Protein AF-A0A5R9NYP6-F1 (afdb_monomer)

Secondary structure (DSSP, 8-state):
--HHHHHH-TTSHHHHHHHHH-TTHHHHHHHHHHHHHTT-PPPP-S-SSHHHHHHHHHHHHHHHHHHH-TTGGG-HHHHHHHHHHHHHSTT-STTS-THHHH----S----HHHHHHHHHHHHHHHH--TTSPPPHHHHHHHHHHHHHHHHHHHHHTT-HHHHHHHHHH--SSHHHHHHTS-HHHHHHHHHHHHHHHHHHHHHHTT---EEET-B-TTGGGGT--B-SEEETTEEEEE---SS----HHHHHHHHHHHHH-TT-TT---EEEEEEGGGTEEEEEEGGGTS-GGGHHHHHHHHHHHHHHHHHHHHHHHHHHHS-----

Solvent-accessible surface area (backbone atoms only — not comparable to full-atom values): 18093 Å² total; per-residue (Å²): 106,38,55,69,61,33,50,67,32,80,82,28,68,66,28,46,50,49,50,69,70,28,75,60,50,65,59,53,51,51,52,55,42,49,59,54,60,74,65,67,77,74,72,58,68,92,58,93,49,71,66,56,43,53,46,42,25,44,14,39,48,45,46,52,36,27,34,72,30,76,63,53,78,72,37,72,46,36,55,47,7,48,56,47,55,38,65,71,34,83,60,76,44,91,64,30,56,62,64,70,77,77,52,90,71,79,98,71,94,74,50,54,65,55,58,50,51,53,51,49,50,53,48,36,72,72,66,49,43,40,82,54,86,64,58,74,68,61,33,48,51,47,24,34,50,14,44,51,48,30,31,32,31,39,28,47,72,68,35,63,69,32,43,54,51,52,56,73,37,64,58,96,44,67,67,62,24,50,68,67,53,64,60,69,51,28,52,48,35,39,51,39,48,53,54,36,47,73,76,41,47,77,78,57,70,80,62,83,42,75,37,68,56,41,67,37,87,37,17,69,46,42,61,43,47,64,44,59,32,33,51,51,33,30,43,36,44,80,45,45,52,56,55,89,73,78,55,71,55,60,58,47,46,54,51,49,55,59,45,25,34,57,83,50,81,64,55,70,49,32,39,32,45,34,23,52,74,73,72,41,77,49,74,49,52,45,70,79,59,38,63,72,93,47,48,67,59,53,19,52,52,48,48,52,54,36,50,54,53,33,53,55,49,54,53,52,50,54,65,72,69,50,79,83,76,77,129

Foldseek 3Di:
DALLVQCVDCPRPLVVLLCVFFVCLVVVLVVLQVVQVVVVDDFFPLDPDQVLLLLLQQLLLLLVLLQADLCSCVAPLLVLLLVLLLVVCPCPQVQNDPVPVVDPDDDDDQHPVVQLVVVSVVLCVVQVNHLDDGDPVSLLVSSLVSSLSSLSSVSSVVDPVSSVVNSVLDDSHVVSSSVPDDSSSSVLSSVLVVVLCVLCSVVQVPFDDKDAQDWAQQQVLRVGDTAGIDTQQEGEHEDQGSGDGDDSSVVSSSVSRLLSNLVCPSVHFKYWYAHSNRSDIRIDTPVSRHDVVCSNVSSVVVSVVSNVSSVVVVVVVVVVPDDPPDD

Mean predicted aligned error: 6.48 Å

pLDDT: mean 87.67, std 14.27, range [35.09, 98.56]

Structure (mmCIF, N/CA/C/O backbone):
data_AF-A0A5R9NYP6-F1
#
_entry.id   AF-A0A5R9NYP6-F1
#
loop_
_atom_site.group_PDB
_atom_site.id
_atom_site.type_symbol
_atom_site.label_atom_id
_atom_site.label_alt_id
_atom_site.label_comp_id
_atom_site.label_asym_id
_atom_site.label_entity_id
_atom_site.label_seq_id
_atom_site.pdbx_PDB_ins_code
_atom_site.Cartn_x
_atom_site.Cartn_y
_atom_site.Cartn_z
_atom_site.occupancy
_atom_site.B_iso_or_equiv
_atom_site.auth_seq_id
_atom_site.auth_comp_id
_atom_site.auth_asym_id
_atom_site.auth_atom_id
_atom_site.pdbx_PDB_model_num
ATOM 1 N N . MET A 1 1 ? 0.045 16.251 5.837 1.00 64.94 1 MET A N 1
ATOM 2 C CA . MET A 1 1 ? 0.017 15.159 6.838 1.00 64.94 1 MET A CA 1
ATOM 3 C C . MET A 1 1 ? -0.410 13.897 6.117 1.00 64.94 1 MET A C 1
ATOM 5 O O . MET A 1 1 ? -1.047 14.029 5.086 1.00 64.94 1 MET A O 1
ATOM 9 N N . SER A 1 2 ? -0.029 12.727 6.620 1.00 84.06 2 SER A N 1
ATOM 10 C CA . SER A 1 2 ? -0.491 11.427 6.117 1.00 84.06 2 SER A CA 1
ATOM 11 C C . SER A 1 2 ? -1.027 10.579 7.267 1.00 84.06 2 SER A C 1
ATOM 13 O O . SER A 1 2 ? -0.632 10.789 8.422 1.00 84.06 2 SER A O 1
ATOM 15 N N . LEU A 1 3 ? -1.861 9.577 6.967 1.00 88.12 3 LEU A N 1
ATOM 16 C CA . LEU A 1 3 ? -2.332 8.627 7.981 1.00 88.12 3 LEU A CA 1
ATOM 17 C C . LEU A 1 3 ? -1.163 7.997 8.750 1.00 88.12 3 LEU A C 1
ATOM 19 O O . LEU A 1 3 ? -1.189 7.950 9.977 1.00 88.12 3 LEU A O 1
ATOM 23 N N . THR A 1 4 ? -0.101 7.590 8.048 1.00 85.75 4 THR A N 1
ATOM 24 C CA . THR A 1 4 ? 1.108 7.025 8.661 1.00 85.75 4 THR A CA 1
ATOM 25 C C . THR A 1 4 ? 1.718 7.974 9.698 1.00 85.75 4 THR A C 1
ATOM 27 O O . THR A 1 4 ? 2.053 7.545 10.799 1.00 85.75 4 THR A O 1
ATOM 30 N N . SER A 1 5 ? 1.828 9.273 9.387 1.00 86.50 5 SER A N 1
ATOM 31 C CA . SER A 1 5 ? 2.363 10.259 10.339 1.00 86.50 5 SER A CA 1
ATOM 32 C C . SER A 1 5 ? 1.473 10.433 11.573 1.00 86.50 5 SER A C 1
ATOM 34 O O . SER A 1 5 ? 1.976 10.564 12.690 1.00 86.50 5 SER A O 1
ATOM 36 N N . GLU A 1 6 ? 0.154 10.369 11.388 1.00 90.81 6 GLU A N 1
ATOM 37 C CA . GLU A 1 6 ? -0.817 10.492 12.469 1.00 90.81 6 GLU A CA 1
ATOM 38 C C . GLU A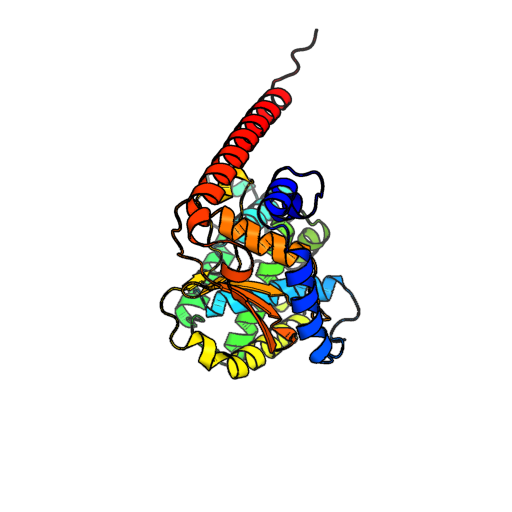 1 6 ? -0.747 9.281 13.405 1.00 90.81 6 GLU A C 1
ATOM 40 O O . GLU A 1 6 ? -0.634 9.455 14.616 1.00 90.81 6 GLU A O 1
ATOM 45 N N . VAL A 1 7 ? -0.717 8.054 12.885 1.00 91.50 7 VAL A N 1
ATOM 46 C CA . VAL A 1 7 ? -0.707 6.851 13.738 1.00 91.50 7 VAL A CA 1
ATOM 47 C C . VAL A 1 7 ? 0.625 6.596 14.452 1.00 91.50 7 VAL A C 1
ATOM 49 O O . VAL A 1 7 ? 0.643 5.905 15.476 1.00 91.50 7 VAL A O 1
ATOM 52 N N . LEU A 1 8 ? 1.731 7.151 13.940 1.00 89.38 8 LEU A N 1
ATOM 53 C CA . LEU A 1 8 ? 3.054 7.086 14.574 1.00 89.38 8 LEU A CA 1
ATOM 54 C C . LEU A 1 8 ? 3.192 8.053 15.756 1.00 89.38 8 LEU A C 1
ATOM 56 O O . LEU A 1 8 ? 3.932 7.776 16.700 1.00 89.38 8 LEU A O 1
ATOM 60 N N . SER A 1 9 ? 2.487 9.183 15.725 1.00 92.19 9 SER A N 1
ATOM 61 C CA . SER A 1 9 ? 2.525 10.157 16.810 1.00 92.19 9 SER A CA 1
ATOM 62 C C . SER A 1 9 ? 1.566 9.753 17.926 1.00 92.19 9 SER A C 1
ATOM 64 O O . SER A 1 9 ? 0.354 9.887 17.794 1.00 92.19 9 SER A O 1
ATOM 66 N N . ALA A 1 10 ? 2.110 9.334 19.072 1.00 90.31 10 ALA A N 1
ATOM 67 C CA . ALA A 1 10 ? 1.329 8.997 20.271 1.00 90.31 10 ALA A CA 1
ATOM 68 C C . ALA A 1 10 ? 0.447 10.150 20.791 1.00 90.31 10 ALA A C 1
ATOM 70 O O . ALA A 1 10 ? -0.477 9.920 21.561 1.00 90.31 10 ALA A O 1
ATOM 71 N N . LYS A 1 11 ? 0.747 11.391 20.387 1.00 92.69 11 LYS A N 1
ATOM 72 C CA . LYS A 1 11 ? -0.005 12.596 20.762 1.00 92.69 11 LYS A CA 1
ATOM 73 C C . LYS A 1 11 ? -0.998 13.040 19.687 1.00 92.69 11 LYS A C 1
ATOM 75 O O . LYS A 1 11 ? -1.656 14.061 19.871 1.00 92.69 11 LYS A O 1
ATOM 80 N N . SER A 1 12 ? -1.066 12.359 18.541 1.00 93.88 12 SER A N 1
ATOM 81 C CA . SER A 1 12 ? -2.068 12.710 17.539 1.00 93.88 12 SER A CA 1
ATOM 82 C C . SER A 1 12 ? -3.450 12.318 18.047 1.00 93.88 12 SER A C 1
ATOM 84 O O . SER A 1 12 ? -3.631 11.279 18.684 1.00 93.88 12 SER A O 1
ATOM 86 N N . GLN A 1 13 ? -4.447 13.136 17.723 1.00 94.38 13 GLN A N 1
ATOM 87 C CA . GLN A 1 13 ? -5.827 12.813 18.070 1.00 94.38 13 GLN A CA 1
ATOM 88 C C . GLN A 1 13 ? -6.295 11.535 17.367 1.00 94.38 13 GLN A C 1
ATOM 90 O O . GLN A 1 13 ? -7.046 10.769 17.952 1.00 94.38 13 GLN A O 1
ATOM 95 N N . THR A 1 14 ? -5.801 11.262 16.155 1.00 94.94 14 THR A N 1
ATOM 96 C CA . THR A 1 14 ? -6.065 10.007 15.438 1.00 94.94 14 THR A CA 1
ATOM 97 C C . THR A 1 14 ? -5.611 8.795 16.250 1.00 94.94 14 THR A C 1
ATOM 99 O O . THR A 1 14 ? -6.356 7.832 16.411 1.00 94.94 14 THR A O 1
ATOM 102 N N . ARG A 1 15 ? -4.389 8.841 16.788 1.00 95.12 15 ARG A N 1
ATOM 103 C CA . ARG A 1 15 ? -3.828 7.758 17.593 1.00 95.12 15 ARG A CA 1
ATOM 104 C C . ARG A 1 15 ? -4.571 7.600 18.917 1.00 95.12 15 ARG A C 1
ATOM 106 O O . ARG A 1 15 ? -4.941 6.484 19.259 1.00 95.12 15 ARG A O 1
ATOM 113 N N . MET A 1 16 ? -4.823 8.709 19.609 1.00 96.69 16 MET A N 1
ATOM 114 C CA . MET A 1 16 ? -5.573 8.716 20.867 1.00 96.69 16 MET A CA 1
ATOM 115 C C . MET A 1 16 ? -6.991 8.160 20.693 1.00 96.69 16 MET A C 1
ATOM 117 O O . MET A 1 16 ? -7.425 7.360 21.512 1.00 96.69 16 MET A O 1
ATOM 121 N N . PHE A 1 17 ? -7.671 8.514 19.599 1.00 97.81 17 PHE A N 1
ATOM 122 C CA . PHE A 1 17 ? -8.989 7.977 19.266 1.00 97.81 17 PHE A CA 1
ATOM 123 C C . PHE A 1 17 ? -8.947 6.452 19.101 1.00 97.81 17 PHE A C 1
ATOM 125 O O . PHE A 1 17 ? -9.756 5.736 19.681 1.00 97.81 17 PHE A O 1
ATOM 132 N N . ILE A 1 18 ? -7.974 5.925 18.348 1.00 97.50 18 ILE A N 1
ATOM 133 C CA . ILE A 1 18 ? -7.837 4.469 18.189 1.00 97.50 18 ILE A CA 1
ATOM 134 C C . ILE A 1 18 ? -7.549 3.796 19.539 1.00 97.50 18 ILE A C 1
ATOM 136 O O . ILE A 1 18 ? -8.125 2.751 19.826 1.00 97.50 18 ILE A O 1
ATOM 140 N N . ASP A 1 19 ? -6.695 4.392 20.373 1.00 96.50 19 ASP A N 1
ATOM 141 C CA . ASP A 1 19 ? -6.376 3.863 21.705 1.00 96.50 19 ASP A CA 1
ATOM 142 C C . ASP A 1 19 ? -7.607 3.808 22.627 1.00 96.50 19 ASP A C 1
ATOM 144 O O . ASP A 1 19 ? -7.748 2.864 23.404 1.00 96.50 19 ASP A O 1
ATOM 148 N N . GLU A 1 20 ? -8.507 4.787 22.523 1.00 97.12 20 GLU A N 1
ATOM 149 C CA . GLU A 1 20 ? -9.758 4.848 23.286 1.00 97.12 20 GLU A CA 1
ATOM 150 C C . GLU A 1 20 ? -10.778 3.793 22.828 1.00 97.12 20 GLU A C 1
ATOM 152 O O . GLU A 1 20 ? -11.393 3.118 23.656 1.00 97.12 20 GLU A O 1
ATOM 157 N N . HIS A 1 21 ? -10.938 3.613 21.515 1.00 97.38 21 HIS A N 1
ATOM 158 C CA . HIS A 1 21 ? -11.951 2.715 20.951 1.00 97.38 21 HIS A CA 1
ATOM 159 C C . HIS A 1 21 ? -11.484 1.263 20.776 1.00 97.38 21 HIS A C 1
ATOM 161 O O . HIS A 1 21 ? -12.321 0.384 20.566 1.00 97.38 21 HIS A O 1
ATOM 167 N N . VAL A 1 22 ? -10.179 0.996 20.887 1.00 96.44 22 VAL A N 1
ATOM 168 C CA . VAL A 1 22 ? -9.578 -0.340 20.742 1.00 96.44 22 VAL A CA 1
ATOM 169 C C . VAL A 1 22 ? -8.630 -0.629 21.920 1.00 96.44 22 VAL A C 1
ATOM 171 O O . VAL A 1 22 ? -7.414 -0.769 21.741 1.00 96.44 22 VAL A O 1
ATOM 174 N N . PRO A 1 23 ? -9.150 -0.734 23.157 1.00 92.44 23 PRO A N 1
ATOM 175 C CA . PRO A 1 23 ? -8.318 -0.801 24.361 1.00 92.44 23 PRO A CA 1
ATOM 176 C C . PRO A 1 23 ? -7.413 -2.044 24.4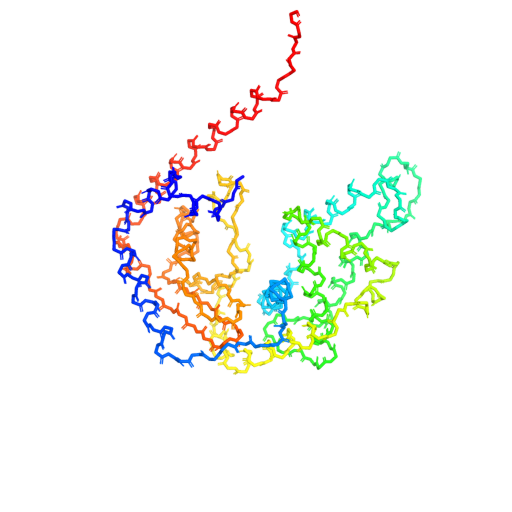20 1.00 92.44 23 PRO A C 1
ATOM 178 O O . PRO A 1 23 ? -6.347 -2.005 25.034 1.00 92.44 23 PRO A O 1
ATOM 181 N N . HIS A 1 24 ? -7.797 -3.134 23.751 1.00 94.12 24 HIS A N 1
ATOM 182 C CA . HIS A 1 24 ? -7.075 -4.414 23.708 1.00 94.12 24 HIS A CA 1
ATOM 183 C C . HIS A 1 24 ? -6.140 -4.572 22.493 1.00 94.12 24 HIS A C 1
ATOM 185 O O . HIS A 1 24 ? -5.671 -5.669 22.167 1.00 94.12 24 HIS A O 1
ATOM 191 N N . LEU A 1 25 ? -5.838 -3.477 21.787 1.00 94.19 25 LEU A N 1
ATOM 192 C CA . LEU A 1 25 ? -4.980 -3.488 20.598 1.00 94.19 25 LEU A CA 1
ATOM 193 C C . LEU A 1 25 ? -3.565 -4.024 20.879 1.00 94.19 25 LEU A C 1
ATOM 195 O O . LEU A 1 25 ? -2.940 -4.669 20.026 1.00 94.19 25 LEU A O 1
ATOM 199 N N . LYS A 1 26 ? -3.039 -3.792 22.086 1.00 92.31 26 LYS A N 1
ATOM 200 C CA . LYS A 1 26 ? -1.716 -4.292 22.490 1.00 92.31 26 LYS A CA 1
ATOM 201 C C . LYS A 1 26 ? -1.710 -5.813 22.610 1.00 92.31 26 LYS A C 1
ATOM 203 O O . LYS A 1 26 ? -0.748 -6.449 22.173 1.00 92.31 26 LYS A O 1
ATOM 208 N N . GLU A 1 27 ? -2.769 -6.398 23.155 1.00 94.44 27 GLU A N 1
ATOM 209 C CA . GLU A 1 27 ? -2.971 -7.837 23.302 1.00 94.44 27 GLU A CA 1
ATOM 210 C C . GLU A 1 27 ? -3.077 -8.502 21.930 1.00 94.44 27 GLU A C 1
ATOM 212 O O . GLU A 1 27 ? -2.344 -9.460 21.656 1.00 94.44 27 GLU A O 1
ATOM 217 N N . VAL A 1 28 ? -3.899 -7.939 21.036 1.00 93.88 28 VAL A N 1
ATOM 218 C CA . VAL A 1 28 ? -4.015 -8.405 19.646 1.00 93.88 28 VAL A CA 1
ATOM 219 C C . VAL A 1 28 ? -2.649 -8.359 18.967 1.00 93.88 28 VAL A C 1
ATOM 221 O O . VAL A 1 28 ? -2.163 -9.380 18.478 1.00 93.88 28 VAL A O 1
ATOM 224 N N . THR A 1 29 ? -1.947 -7.227 19.038 1.00 93.94 29 THR A N 1
ATOM 225 C CA . THR A 1 29 ? -0.612 -7.081 18.437 1.00 93.94 29 THR A CA 1
ATOM 226 C C . THR A 1 29 ? 0.400 -8.072 19.022 1.00 93.94 29 THR A C 1
ATOM 228 O O . THR A 1 29 ? 1.215 -8.644 18.295 1.00 93.94 29 THR A O 1
ATOM 231 N N . LYS A 1 30 ? 0.367 -8.321 20.337 1.00 94.50 30 LYS A N 1
ATOM 232 C CA . LYS A 1 30 ? 1.244 -9.299 20.999 1.00 94.50 30 LYS A CA 1
ATOM 233 C C . LYS A 1 30 ? 0.986 -10.716 20.483 1.00 94.50 30 LYS A C 1
ATOM 235 O O . LYS A 1 30 ? 1.943 -11.442 20.204 1.00 94.50 30 LYS A O 1
ATOM 240 N N . ARG A 1 31 ? -0.280 -11.102 20.320 1.00 94.69 31 ARG A N 1
ATOM 241 C CA . ARG A 1 31 ? -0.669 -12.397 19.746 1.00 94.69 31 ARG A CA 1
ATOM 242 C C . ARG A 1 31 ? -0.210 -12.521 18.290 1.00 94.69 31 ARG A C 1
ATOM 244 O O . ARG A 1 31 ? 0.403 -13.525 17.933 1.00 94.69 31 ARG A O 1
ATOM 251 N N . LEU A 1 32 ? -0.422 -11.481 17.483 1.00 94.44 32 LEU A N 1
ATOM 252 C CA . LEU A 1 32 ? 0.050 -11.387 16.097 1.00 94.44 32 LEU A CA 1
ATOM 253 C C . LEU A 1 32 ? 1.578 -11.566 15.998 1.00 94.44 32 LEU A C 1
ATOM 255 O O . LEU A 1 32 ? 2.065 -12.400 15.235 1.00 94.44 32 LEU A O 1
ATOM 259 N N . ARG A 1 33 ? 2.348 -10.882 16.854 1.00 94.06 33 ARG A N 1
ATOM 260 C CA . ARG A 1 33 ? 3.807 -11.075 16.972 1.00 94.06 33 ARG A CA 1
ATOM 261 C C . ARG A 1 33 ? 4.187 -12.501 17.359 1.00 94.06 33 ARG A C 1
ATOM 263 O O . ARG A 1 33 ? 5.203 -13.009 16.894 1.00 94.06 33 ARG A O 1
ATOM 270 N N . SER A 1 34 ? 3.410 -13.143 18.229 1.00 93.88 34 SER A N 1
ATOM 271 C CA . SER A 1 34 ? 3.666 -14.527 18.631 1.00 93.88 34 SER A CA 1
ATOM 272 C C . SER A 1 34 ? 3.551 -15.491 17.453 1.00 93.88 34 SER A C 1
ATOM 274 O O . SER A 1 34 ? 4.420 -16.344 17.305 1.00 93.88 34 SER A O 1
ATOM 276 N N . ARG A 1 35 ? 2.543 -15.310 16.589 1.00 93.62 35 ARG A N 1
ATOM 277 C CA . ARG A 1 35 ? 2.364 -16.125 15.376 1.00 93.62 35 ARG A CA 1
ATOM 278 C C . ARG A 1 35 ? 3.553 -16.007 14.425 1.00 93.62 35 ARG A C 1
ATOM 280 O O . ARG A 1 35 ? 4.008 -17.028 13.928 1.00 93.62 35 ARG A O 1
ATOM 287 N N . ILE A 1 36 ? 4.101 -14.801 14.233 1.00 92.06 36 ILE A N 1
ATOM 288 C CA . ILE A 1 36 ? 5.323 -14.616 13.427 1.00 92.06 36 ILE A CA 1
ATOM 289 C C . ILE A 1 36 ? 6.518 -15.329 14.059 1.00 92.06 36 ILE A C 1
ATOM 291 O O . ILE A 1 36 ? 7.235 -16.045 13.368 1.00 92.06 36 ILE A O 1
ATOM 295 N N . ARG A 1 37 ? 6.734 -15.166 15.371 1.00 91.06 37 ARG A N 1
ATOM 296 C CA . ARG A 1 37 ? 7.874 -15.801 16.056 1.00 91.06 37 ARG A CA 1
ATOM 297 C C . ARG A 1 37 ? 7.852 -17.325 15.946 1.00 91.06 37 ARG A C 1
ATOM 299 O O . ARG A 1 37 ? 8.910 -17.921 15.835 1.00 91.06 37 ARG A O 1
ATOM 306 N N . GLN A 1 38 ? 6.670 -17.940 15.937 1.00 92.81 38 GLN A N 1
ATOM 307 C CA . GLN A 1 38 ? 6.516 -19.392 15.792 1.00 92.81 38 GLN A CA 1
ATOM 308 C C . GLN A 1 38 ? 6.961 -19.930 14.426 1.00 92.81 38 GLN A C 1
ATOM 310 O O . GLN A 1 38 ? 7.230 -21.121 14.320 1.00 92.81 38 GLN A O 1
ATOM 315 N N . GLN A 1 39 ? 7.046 -19.083 13.397 1.00 92.19 39 GLN A N 1
ATOM 316 C CA . GLN A 1 39 ? 7.478 -19.509 12.064 1.00 92.19 39 GLN A CA 1
ATOM 317 C C . GLN A 1 39 ? 9.002 -19.630 11.931 1.00 92.19 39 GLN A C 1
ATOM 319 O O . GLN A 1 39 ? 9.463 -20.200 10.951 1.00 92.19 39 GLN A O 1
ATOM 324 N N . ASN A 1 40 ? 9.782 -19.106 12.889 1.00 89.50 40 ASN A N 1
ATOM 325 C CA . ASN A 1 40 ? 11.252 -19.139 12.871 1.00 89.50 40 ASN A CA 1
ATOM 326 C C . ASN A 1 40 ? 11.857 -18.665 11.534 1.00 89.50 40 ASN A C 1
ATOM 328 O O . ASN A 1 40 ? 12.691 -19.343 10.942 1.00 89.50 40 ASN A O 1
ATOM 332 N N . PHE A 1 41 ? 11.413 -17.504 11.042 1.00 89.94 41 PHE A N 1
ATOM 333 C CA . PHE A 1 41 ? 11.926 -16.947 9.792 1.00 89.94 41 PHE A CA 1
ATOM 334 C C . PHE A 1 41 ? 13.413 -16.604 9.879 1.00 89.94 41 PHE A C 1
ATOM 336 O O . PHE A 1 41 ? 13.845 -15.907 10.801 1.00 89.94 41 PHE A O 1
ATOM 343 N N . GLU A 1 42 ? 14.156 -17.005 8.853 1.00 87.69 42 GLU A N 1
ATOM 344 C CA . GLU A 1 42 ? 15.533 -16.572 8.653 1.00 87.69 42 GLU A CA 1
ATOM 345 C C . GLU A 1 42 ? 15.582 -15.170 8.022 1.00 87.69 42 GLU A C 1
ATOM 347 O O . GLU A 1 42 ? 14.735 -14.833 7.185 1.00 87.69 42 GLU A O 1
ATOM 352 N N . PRO A 1 43 ? 16.559 -14.320 8.390 1.00 85.06 43 PRO A N 1
ATOM 353 C CA . PRO A 1 43 ? 16.738 -13.030 7.742 1.00 85.06 43 PRO A CA 1
ATOM 354 C C . PRO A 1 43 ? 17.071 -13.194 6.261 1.00 85.06 43 PRO A C 1
ATOM 356 O O . PRO A 1 43 ? 18.039 -13.867 5.907 1.00 85.06 43 PRO A O 1
ATOM 359 N N . ASP A 1 44 ? 16.341 -12.487 5.400 1.00 83.94 44 ASP A N 1
ATOM 360 C CA . ASP A 1 44 ? 16.754 -12.333 4.010 1.00 83.94 44 ASP A CA 1
ATOM 361 C C . ASP A 1 44 ? 18.026 -11.462 3.968 1.00 83.94 44 ASP A C 1
ATOM 363 O O . ASP A 1 44 ? 18.075 -10.378 4.552 1.00 83.94 44 ASP A O 1
ATOM 367 N N . ASN A 1 45 ? 19.091 -11.957 3.337 1.00 84.75 45 ASN A N 1
ATOM 368 C CA . ASN A 1 45 ? 20.372 -11.258 3.201 1.00 84.75 45 ASN A CA 1
ATOM 369 C C . ASN A 1 45 ? 20.713 -10.927 1.736 1.00 84.75 45 ASN A C 1
ATOM 371 O O . ASN A 1 45 ? 21.873 -10.651 1.442 1.00 84.75 45 ASN A O 1
ATOM 375 N N . THR A 1 46 ? 19.714 -10.900 0.845 1.00 85.69 46 THR A N 1
ATOM 376 C CA . THR A 1 46 ? 19.843 -10.528 -0.578 1.00 85.69 46 THR A CA 1
ATOM 377 C C . THR A 1 46 ? 20.598 -9.211 -0.769 1.00 85.69 46 THR A C 1
ATOM 379 O O . THR A 1 46 ? 21.487 -9.124 -1.611 1.00 85.69 46 THR A O 1
ATOM 382 N N . TYR A 1 47 ? 20.307 -8.198 0.054 1.00 85.44 47 TYR A N 1
ATOM 383 C CA . TYR A 1 47 ? 21.020 -6.920 0.035 1.00 85.44 47 TYR A CA 1
ATOM 384 C C . TYR A 1 47 ? 21.823 -6.674 1.312 1.00 85.44 47 TYR A C 1
ATOM 386 O O . TYR A 1 47 ? 21.409 -7.024 2.421 1.00 85.44 47 TYR A O 1
ATOM 394 N N . SER A 1 48 ? 22.951 -5.981 1.160 1.00 78.00 48 SER A N 1
ATOM 395 C CA . SER A 1 48 ? 23.772 -5.501 2.277 1.00 78.00 48 SER A CA 1
ATOM 396 C C . SER A 1 48 ? 23.307 -4.145 2.821 1.00 78.00 48 SER A C 1
ATOM 398 O O . SER A 1 48 ? 23.539 -3.839 3.990 1.00 78.00 48 SER A O 1
ATOM 400 N N . ARG A 1 49 ? 22.624 -3.330 2.003 1.00 78.19 49 ARG A N 1
ATOM 401 C CA . ARG A 1 49 ? 22.166 -1.980 2.364 1.00 78.19 49 ARG A CA 1
ATOM 402 C C . ARG A 1 49 ? 20.660 -1.946 2.619 1.00 78.19 49 ARG A C 1
ATOM 404 O O . ARG A 1 49 ? 19.874 -2.477 1.840 1.00 78.19 49 ARG A O 1
ATOM 411 N N . ALA A 1 50 ? 20.249 -1.248 3.678 1.00 75.50 50 ALA A N 1
ATOM 412 C CA . ALA A 1 50 ? 18.835 -1.087 4.030 1.00 75.50 50 ALA A CA 1
ATOM 413 C C . ALA A 1 50 ? 18.024 -0.357 2.944 1.00 75.50 50 ALA A C 1
ATOM 415 O O . ALA A 1 50 ? 16.875 -0.713 2.699 1.00 75.50 50 ALA A O 1
ATOM 416 N N . ILE A 1 51 ? 18.631 0.621 2.261 1.00 75.62 51 ILE A N 1
ATOM 417 C CA . ILE A 1 51 ? 17.970 1.376 1.188 1.00 75.62 51 ILE A CA 1
ATOM 418 C C . ILE A 1 51 ? 17.590 0.485 -0.003 1.00 75.62 51 ILE A C 1
ATOM 420 O O . ILE A 1 51 ? 16.510 0.646 -0.560 1.00 75.62 51 ILE A O 1
ATOM 424 N N . SER A 1 52 ? 18.406 -0.523 -0.327 1.00 83.06 52 SER A N 1
ATOM 425 C CA . SER A 1 52 ? 18.096 -1.498 -1.378 1.00 83.06 52 SER A CA 1
ATOM 426 C C . SER A 1 52 ? 16.875 -2.346 -1.017 1.00 83.06 52 SER A C 1
ATOM 428 O O . SER A 1 52 ? 16.024 -2.568 -1.871 1.00 83.06 52 SER A O 1
ATOM 430 N N . TYR A 1 53 ? 16.720 -2.744 0.256 1.00 83.75 53 TYR A N 1
ATOM 431 C CA . TYR A 1 53 ? 15.493 -3.414 0.713 1.00 83.75 53 TYR A CA 1
ATOM 432 C C . TYR A 1 53 ? 14.267 -2.514 0.632 1.00 83.75 53 TYR A C 1
ATOM 434 O O . TYR A 1 53 ? 13.202 -2.999 0.267 1.00 83.75 53 TYR A O 1
ATOM 442 N N . ALA A 1 54 ? 14.392 -1.235 0.993 1.00 82.62 54 ALA A N 1
ATOM 443 C CA . ALA A 1 54 ? 13.275 -0.301 0.893 1.00 82.62 54 ALA A CA 1
ATOM 444 C C . ALA A 1 54 ? 12.826 -0.152 -0.569 1.00 82.62 54 ALA A C 1
ATOM 446 O O . ALA A 1 54 ? 11.640 -0.262 -0.862 1.00 82.62 54 ALA A O 1
ATOM 447 N N . PHE A 1 55 ? 13.786 -0.000 -1.483 1.00 86.19 55 PHE A N 1
ATOM 448 C CA . PHE A 1 55 ? 13.522 0.134 -2.911 1.00 86.19 55 PHE A CA 1
ATOM 449 C C . PHE A 1 55 ? 12.903 -1.125 -3.525 1.00 86.19 55 PHE A C 1
ATOM 451 O O . PHE A 1 55 ? 11.846 -1.060 -4.151 1.00 86.19 55 PHE A O 1
ATOM 458 N N . ALA A 1 56 ? 13.516 -2.287 -3.277 1.00 92.69 56 ALA A N 1
ATOM 459 C CA . ALA A 1 56 ? 12.991 -3.577 -3.712 1.00 92.69 56 ALA A CA 1
ATOM 460 C C . ALA A 1 56 ? 11.610 -3.855 -3.104 1.00 92.69 56 ALA A C 1
ATOM 462 O O . ALA A 1 56 ? 10.745 -4.416 -3.767 1.00 92.69 56 ALA A O 1
ATOM 463 N N . GLY A 1 57 ? 11.380 -3.442 -1.855 1.00 94.06 57 GLY A N 1
ATOM 464 C CA . GLY A 1 57 ? 10.096 -3.595 -1.183 1.00 94.06 57 GLY A CA 1
ATOM 465 C C . GLY A 1 57 ? 8.971 -2.830 -1.877 1.00 94.06 57 GLY A C 1
ATOM 466 O O . GLY A 1 57 ? 7.930 -3.420 -2.157 1.00 94.06 57 GLY A O 1
ATOM 467 N N . SER A 1 58 ? 9.203 -1.562 -2.225 1.00 93.62 58 SER A N 1
ATOM 468 C CA . SER A 1 58 ? 8.253 -0.771 -3.018 1.00 93.62 58 SER A CA 1
ATOM 469 C C . SER A 1 58 ? 8.061 -1.339 -4.429 1.00 93.62 58 SER A C 1
ATOM 471 O O . SER A 1 58 ? 6.947 -1.356 -4.940 1.00 93.62 58 SER A O 1
ATOM 473 N N . ALA A 1 59 ? 9.116 -1.855 -5.064 1.00 96.62 59 ALA A N 1
ATOM 474 C CA . ALA A 1 59 ? 8.995 -2.489 -6.378 1.00 96.62 59 ALA A CA 1
ATOM 475 C C . ALA A 1 59 ? 8.170 -3.790 -6.327 1.00 96.62 59 ALA A C 1
ATOM 477 O O . ALA A 1 59 ? 7.371 -4.053 -7.223 1.00 96.62 59 ALA A O 1
ATOM 478 N N . ILE A 1 60 ? 8.312 -4.587 -5.262 1.00 97.25 60 ILE A N 1
ATOM 479 C CA . ILE A 1 60 ? 7.466 -5.764 -5.016 1.00 97.25 60 ILE A CA 1
ATOM 480 C C . ILE A 1 60 ? 6.000 -5.348 -4.854 1.00 97.25 60 ILE A C 1
ATOM 482 O O . ILE A 1 60 ? 5.134 -6.008 -5.422 1.00 97.25 60 ILE A O 1
ATOM 486 N N . ASP A 1 61 ? 5.719 -4.257 -4.134 1.00 95.62 61 ASP A N 1
ATOM 487 C CA . ASP A 1 61 ? 4.362 -3.706 -4.021 1.00 95.62 61 ASP A CA 1
ATOM 488 C C . ASP A 1 61 ? 3.788 -3.349 -5.403 1.00 95.62 61 ASP A C 1
ATOM 490 O O . ASP A 1 61 ? 2.761 -3.900 -5.793 1.00 95.62 61 ASP A O 1
ATOM 494 N N . TYR A 1 62 ? 4.494 -2.556 -6.219 1.00 96.69 62 TYR A N 1
ATOM 495 C CA . TYR A 1 62 ? 4.047 -2.235 -7.585 1.00 96.69 62 TYR A CA 1
ATOM 496 C C . TYR A 1 62 ? 3.808 -3.484 -8.446 1.00 96.69 62 TYR A C 1
ATOM 498 O O . TYR A 1 62 ? 2.804 -3.557 -9.162 1.00 96.69 62 TYR A O 1
ATOM 506 N N . ARG A 1 63 ? 4.665 -4.508 -8.338 1.00 97.38 63 ARG A N 1
ATOM 507 C CA . ARG A 1 63 ? 4.466 -5.765 -9.068 1.00 97.38 63 ARG A CA 1
ATOM 508 C C . ARG A 1 63 ? 3.225 -6.524 -8.594 1.00 97.38 63 ARG A C 1
ATOM 510 O O . ARG A 1 63 ? 2.516 -7.098 -9.424 1.00 97.38 63 ARG A O 1
ATOM 517 N N . LEU A 1 64 ? 2.954 -6.541 -7.289 1.00 96.50 64 LEU A N 1
ATOM 518 C CA . LEU A 1 64 ? 1.738 -7.133 -6.729 1.00 96.50 64 LEU A CA 1
ATOM 519 C C . LEU A 1 64 ? 0.499 -6.350 -7.167 1.00 96.50 64 LEU A C 1
ATOM 521 O O . LEU A 1 64 ? -0.464 -6.959 -7.622 1.00 96.50 64 LEU A O 1
ATOM 525 N N . ARG A 1 65 ? 0.537 -5.016 -7.142 1.00 95.50 65 ARG A N 1
ATOM 526 C CA . ARG A 1 65 ? -0.540 -4.164 -7.668 1.00 95.50 65 ARG A CA 1
ATOM 527 C C . ARG A 1 65 ? -0.827 -4.461 -9.142 1.00 95.50 65 ARG A C 1
ATOM 529 O O . ARG A 1 65 ? -1.990 -4.612 -9.500 1.00 95.50 65 ARG A O 1
ATOM 536 N N . ALA A 1 66 ? 0.206 -4.661 -9.964 1.00 96.62 66 ALA A N 1
ATOM 537 C CA . ALA A 1 66 ? 0.064 -5.045 -11.373 1.00 96.62 66 ALA A CA 1
ATOM 538 C C . ALA A 1 66 ? -0.605 -6.418 -11.583 1.00 96.62 66 ALA A C 1
ATOM 540 O O . ALA A 1 66 ? -1.195 -6.673 -12.631 1.00 96.62 66 ALA A O 1
ATOM 541 N N . PHE A 1 67 ? -0.525 -7.320 -10.599 1.00 96.00 67 PHE A N 1
ATOM 542 C CA . PHE A 1 67 ? -1.259 -8.587 -10.631 1.00 96.00 67 PHE A CA 1
ATOM 543 C C . PHE A 1 67 ? -2.759 -8.400 -10.361 1.00 96.00 67 PHE A C 1
ATOM 545 O O . PHE A 1 67 ? -3.564 -9.195 -10.834 1.00 96.00 67 PHE A O 1
ATOM 552 N N . PHE A 1 68 ? -3.150 -7.353 -9.639 1.00 95.19 68 PHE A N 1
ATOM 553 C CA . PHE A 1 68 ? -4.548 -7.093 -9.288 1.00 95.19 68 PHE A CA 1
ATOM 554 C C . PHE A 1 68 ? -5.207 -6.008 -10.149 1.00 95.19 68 PHE A C 1
ATOM 556 O O . PHE A 1 68 ? -6.431 -5.932 -10.193 1.00 95.19 68 PHE A O 1
ATOM 563 N N . SER A 1 69 ? -4.427 -5.179 -10.845 1.00 94.44 69 SER A N 1
ATOM 564 C CA . SER A 1 69 ? -4.932 -4.102 -11.695 1.00 94.44 69 SER A CA 1
ATOM 565 C C . SER A 1 69 ? -4.003 -3.833 -12.873 1.00 94.44 69 SER A C 1
ATOM 567 O O . SER A 1 69 ? -2.781 -3.799 -12.731 1.00 94.44 69 SER A O 1
ATOM 569 N N . ASN A 1 70 ? -4.600 -3.579 -14.037 1.00 94.19 70 ASN A N 1
ATOM 570 C CA . ASN A 1 70 ? -3.872 -3.118 -15.215 1.00 94.19 70 ASN A CA 1
ATOM 571 C C . ASN A 1 70 ? -3.462 -1.640 -15.101 1.00 94.19 70 ASN A C 1
ATOM 573 O O . ASN A 1 70 ? -2.518 -1.242 -15.766 1.00 94.19 70 ASN A O 1
ATOM 577 N N . ASP A 1 71 ? -4.060 -0.863 -14.194 1.00 92.25 71 ASP A N 1
ATOM 578 C CA . ASP A 1 71 ? -3.854 0.591 -14.095 1.00 92.25 71 ASP A CA 1
ATOM 579 C C . ASP A 1 71 ? -2.907 0.975 -12.939 1.00 92.25 71 ASP A C 1
ATOM 581 O O . ASP A 1 71 ? -2.857 2.123 -12.496 1.00 92.25 71 ASP A O 1
ATOM 585 N N . PHE A 1 72 ? -2.138 0.009 -12.423 1.00 92.44 72 PHE A N 1
ATOM 586 C CA . PHE A 1 72 ? -1.302 0.137 -11.220 1.00 92.44 72 PHE A CA 1
ATOM 587 C C . PHE A 1 72 ? -0.293 1.305 -11.254 1.00 92.44 72 PHE A C 1
ATOM 589 O O . PHE A 1 72 ? 0.093 1.826 -10.208 1.00 92.44 72 PHE A O 1
ATOM 596 N N . TYR A 1 73 ? 0.137 1.719 -12.447 1.00 90.56 73 TYR A N 1
ATOM 597 C CA . TYR A 1 73 ? 1.106 2.796 -12.673 1.00 90.56 73 TYR A CA 1
ATOM 598 C C . TYR A 1 73 ? 0.469 4.191 -12.721 1.00 90.56 73 TYR A C 1
ATOM 600 O O . TYR A 1 73 ? 1.185 5.187 -12.774 1.00 90.56 73 TYR A O 1
ATOM 608 N N . ARG A 1 74 ? -0.864 4.294 -12.684 1.00 90.06 74 ARG A N 1
ATOM 609 C CA . ARG A 1 74 ? -1.598 5.570 -12.668 1.00 90.06 74 ARG A CA 1
ATOM 610 C C . ARG A 1 74 ? -1.930 6.038 -11.249 1.00 90.06 74 ARG A C 1
ATOM 612 O O . ARG A 1 74 ? -2.850 6.828 -11.054 1.00 90.06 74 ARG A O 1
ATOM 619 N N . SER A 1 75 ? -1.191 5.557 -10.247 1.00 86.81 75 SER A N 1
ATOM 620 C CA . SER A 1 75 ? -1.399 5.970 -8.860 1.00 86.81 75 SER A CA 1
ATOM 621 C C . SER A 1 75 ? -1.104 7.471 -8.675 1.00 86.81 75 SER A C 1
ATOM 623 O O . SER A 1 75 ? -0.230 8.021 -9.361 1.00 86.81 75 SER A O 1
ATOM 625 N N . PRO A 1 76 ? -1.770 8.150 -7.721 1.00 85.19 76 PRO A N 1
ATOM 626 C CA . PRO A 1 76 ? -1.475 9.548 -7.405 1.00 85.19 76 PRO A CA 1
ATOM 627 C C . PRO A 1 76 ? 0.006 9.795 -7.081 1.00 85.19 76 PRO A C 1
ATOM 629 O O . PRO A 1 76 ? 0.556 10.818 -7.484 1.00 85.19 76 PRO A O 1
ATOM 632 N N . ALA A 1 77 ? 0.670 8.837 -6.422 1.00 87.12 77 ALA A N 1
ATOM 633 C CA . ALA A 1 77 ? 2.090 8.923 -6.088 1.00 87.12 77 ALA A CA 1
ATOM 634 C C . ALA A 1 77 ? 2.990 8.937 -7.335 1.00 87.12 77 ALA A C 1
ATOM 636 O O . ALA A 1 77 ? 3.945 9.711 -7.391 1.00 87.12 77 ALA A O 1
ATOM 637 N N . ILE A 1 78 ? 2.677 8.139 -8.364 1.00 89.75 78 ILE A N 1
ATOM 638 C CA . ILE A 1 78 ? 3.420 8.179 -9.631 1.00 89.75 78 ILE A CA 1
ATOM 639 C C . ILE A 1 78 ? 3.218 9.523 -10.332 1.00 89.75 78 ILE A C 1
ATOM 641 O O . ILE A 1 78 ? 4.191 10.160 -10.736 1.00 89.75 78 ILE A O 1
ATOM 645 N N . ILE A 1 79 ? 1.971 9.990 -10.425 1.00 87.69 79 ILE A N 1
ATOM 646 C CA . ILE A 1 79 ? 1.633 11.255 -11.093 1.00 87.69 79 ILE A CA 1
ATOM 647 C C . ILE A 1 79 ? 2.313 12.446 -10.398 1.00 87.69 79 ILE A C 1
ATOM 649 O O . ILE A 1 79 ? 2.935 13.285 -11.060 1.00 87.69 79 ILE A O 1
ATOM 653 N N . GLU A 1 80 ? 2.243 12.525 -9.065 1.00 84.12 80 GLU A N 1
ATOM 654 C CA . GLU A 1 80 ? 2.907 13.588 -8.304 1.00 84.12 80 GLU A CA 1
ATOM 655 C C . GLU A 1 80 ? 4.437 13.475 -8.388 1.00 84.12 80 GLU A C 1
ATOM 657 O O . GLU A 1 80 ? 5.115 14.498 -8.528 1.00 84.12 80 GLU A O 1
ATOM 662 N N . GLY A 1 81 ? 4.985 12.257 -8.355 1.00 86.62 81 GLY A N 1
ATOM 663 C CA . GLY A 1 81 ? 6.418 12.001 -8.493 1.00 86.62 81 GLY A CA 1
ATOM 664 C C . GLY A 1 81 ? 6.977 12.510 -9.821 1.00 86.62 81 GLY A C 1
ATOM 665 O O . GLY A 1 81 ? 7.957 13.257 -9.824 1.00 86.62 81 GLY A O 1
ATOM 666 N N . ILE A 1 82 ? 6.309 12.194 -10.935 1.00 84.12 82 ILE A N 1
ATOM 667 C CA . ILE A 1 82 ? 6.651 12.714 -12.271 1.00 84.12 82 ILE A CA 1
ATOM 668 C C . ILE A 1 82 ? 6.538 14.240 -12.292 1.00 84.12 82 ILE A C 1
ATOM 670 O O . ILE A 1 82 ? 7.473 14.930 -12.694 1.00 84.12 82 ILE A O 1
ATOM 674 N N . SER A 1 83 ? 5.440 14.784 -11.763 1.00 81.19 83 SER A N 1
ATOM 675 C CA . SER A 1 83 ? 5.237 16.235 -11.692 1.00 81.19 83 SER A CA 1
ATOM 676 C C . SER A 1 83 ? 6.320 16.942 -10.868 1.00 81.19 83 SER A C 1
ATOM 678 O O . SER A 1 83 ? 6.615 18.117 -11.088 1.00 81.19 83 SER A O 1
ATOM 680 N N . TRP A 1 84 ? 6.889 16.290 -9.850 1.00 78.88 84 TRP A N 1
ATOM 681 C CA . TRP A 1 84 ? 7.996 16.850 -9.073 1.00 78.88 84 TRP A CA 1
ATOM 682 C C . TRP A 1 84 ? 9.330 16.756 -9.817 1.00 78.88 84 TRP A C 1
ATOM 684 O O . TRP A 1 84 ? 10.084 17.732 -9.803 1.00 78.88 84 TRP A O 1
ATOM 694 N N . LEU A 1 85 ? 9.588 15.639 -10.503 1.00 77.31 85 LEU A N 1
ATOM 695 C CA . LEU A 1 85 ? 10.756 15.456 -11.368 1.00 77.31 85 LEU A CA 1
ATOM 696 C C . LEU A 1 85 ? 10.836 16.556 -12.434 1.00 77.31 85 LEU A C 1
ATOM 698 O O . LEU A 1 85 ? 11.865 17.216 -12.550 1.00 77.31 85 LEU A O 1
ATOM 702 N N . GLU A 1 86 ? 9.732 16.814 -13.137 1.00 75.50 86 GLU A N 1
ATOM 703 C CA . GLU A 1 86 ? 9.656 17.848 -14.177 1.00 75.50 86 GLU A CA 1
ATOM 704 C C . GLU A 1 86 ? 9.824 19.266 -13.608 1.00 75.50 86 GLU A C 1
ATOM 706 O O . GLU A 1 86 ? 10.509 20.100 -14.195 1.00 75.50 86 GLU A O 1
ATOM 711 N N . ARG A 1 87 ? 9.256 19.551 -12.425 1.00 72.25 87 ARG A N 1
ATOM 712 C CA . ARG A 1 87 ? 9.354 20.879 -11.787 1.00 72.25 87 ARG A CA 1
ATOM 713 C C . ARG A 1 87 ? 10.730 21.214 -11.232 1.00 72.25 87 ARG A C 1
ATOM 715 O O . ARG A 1 87 ? 11.099 22.382 -11.198 1.00 72.25 87 ARG A O 1
ATOM 722 N N . THR A 1 88 ? 11.454 20.224 -10.728 1.00 66.44 88 THR A N 1
ATOM 723 C CA . THR A 1 88 ? 12.735 20.449 -10.039 1.00 66.44 88 THR A CA 1
ATOM 724 C C . THR A 1 88 ? 13.927 20.507 -10.979 1.00 66.44 88 THR A C 1
ATOM 726 O O . THR A 1 88 ? 15.044 20.744 -10.520 1.00 66.44 88 THR A O 1
ATOM 729 N N . ASP A 1 89 ? 13.734 20.232 -12.266 1.00 62.12 89 ASP A N 1
ATOM 730 C CA . ASP A 1 89 ? 14.840 20.101 -13.207 1.00 62.12 89 ASP A CA 1
ATOM 731 C C . ASP A 1 89 ? 15.422 21.437 -13.697 1.00 62.12 89 ASP A C 1
ATOM 733 O O . ASP A 1 89 ? 16.540 21.472 -14.204 1.00 62.12 89 ASP A O 1
ATOM 737 N N . ASN A 1 90 ? 14.735 22.567 -13.480 1.00 50.78 90 ASN A N 1
ATOM 738 C CA . ASN A 1 90 ? 15.213 23.918 -13.825 1.00 50.78 90 ASN A CA 1
ATOM 739 C C . ASN A 1 90 ? 15.774 24.060 -15.267 1.00 50.78 90 ASN A C 1
ATOM 741 O O . ASN A 1 90 ? 16.523 24.998 -15.540 1.00 50.78 90 ASN A O 1
ATOM 745 N N . GLY A 1 91 ? 15.441 23.142 -16.185 1.00 48.62 91 GLY A N 1
ATOM 746 C CA . GLY A 1 91 ? 15.944 23.113 -17.561 1.00 48.62 91 GLY A CA 1
ATOM 747 C C . GLY A 1 91 ? 17.404 22.667 -17.726 1.00 48.62 91 GLY A C 1
ATOM 748 O O . GLY A 1 91 ? 17.968 22.876 -18.799 1.00 48.62 91 GLY A O 1
ATOM 749 N N . GLN A 1 92 ? 18.043 22.080 -16.705 1.00 46.34 92 GLN A N 1
ATOM 750 C CA . GLN A 1 92 ? 19.421 21.580 -16.832 1.00 46.34 92 GLN A CA 1
ATOM 751 C C . GLN A 1 92 ? 19.506 20.168 -17.419 1.00 46.34 92 GLN A C 1
ATOM 753 O O . GLN A 1 92 ? 20.538 19.822 -17.999 1.00 46.34 92 GLN A O 1
ATOM 758 N N . ASN A 1 93 ? 18.446 19.362 -17.322 1.00 50.56 93 ASN A N 1
ATOM 759 C CA . ASN A 1 93 ? 18.379 18.065 -17.970 1.00 50.56 93 ASN A CA 1
ATOM 760 C C . ASN A 1 93 ? 17.480 18.160 -19.220 1.00 50.56 93 ASN A C 1
ATOM 762 O O . ASN A 1 93 ? 16.279 18.414 -19.113 1.00 50.56 93 ASN A O 1
ATOM 766 N N . PRO A 1 94 ? 18.015 17.926 -20.433 1.00 45.09 94 PRO A N 1
ATOM 767 C CA . PRO A 1 94 ? 17.249 18.064 -21.675 1.00 45.09 94 PRO A CA 1
ATOM 768 C C . PRO A 1 94 ? 16.018 17.138 -21.768 1.00 45.09 94 PRO A C 1
ATOM 770 O O . PRO A 1 94 ? 15.192 17.318 -22.660 1.00 45.09 94 PRO A O 1
ATOM 773 N N . TRP A 1 95 ? 15.866 16.175 -20.852 1.00 49.22 95 TRP A N 1
ATOM 774 C CA . TRP A 1 95 ? 14.741 15.236 -20.791 1.00 49.22 95 TRP A CA 1
ATOM 775 C C . TRP A 1 95 ? 13.556 15.693 -19.924 1.00 49.22 95 TRP A C 1
ATOM 777 O O . TRP A 1 95 ? 12.478 15.108 -20.039 1.00 49.22 95 TRP A O 1
ATOM 787 N N . PHE A 1 96 ? 13.727 16.722 -19.089 1.00 51.53 96 PHE A N 1
ATOM 788 C CA . PHE A 1 96 ? 12.731 17.199 -18.121 1.00 51.53 96 PHE A CA 1
ATOM 789 C C . PHE A 1 96 ? 12.477 18.708 -18.318 1.00 51.53 96 PHE A C 1
ATOM 791 O O . PHE A 1 96 ? 12.625 19.515 -17.406 1.00 51.53 96 PHE A O 1
ATOM 798 N N . ASN A 1 97 ? 12.145 19.125 -19.544 1.00 46.03 97 ASN A N 1
ATOM 799 C CA . ASN A 1 97 ? 12.056 20.547 -19.877 1.00 46.03 97 ASN A CA 1
ATOM 800 C C . ASN A 1 97 ? 10.640 21.140 -19.688 1.00 46.03 97 ASN A C 1
ATOM 802 O O . ASN A 1 97 ? 9.697 20.768 -20.386 1.00 46.03 97 ASN A O 1
ATOM 806 N N . ILE A 1 98 ? 10.528 22.134 -18.799 1.00 42.28 98 ILE A N 1
ATOM 807 C CA . ILE A 1 98 ? 9.336 22.967 -18.552 1.00 42.28 98 ILE A CA 1
ATOM 808 C C . ILE A 1 98 ? 9.054 23.998 -19.667 1.00 42.28 98 ILE A C 1
ATOM 810 O O . ILE A 1 98 ? 7.924 24.481 -19.779 1.00 42.28 98 ILE A O 1
ATOM 814 N N . ASP A 1 99 ? 10.024 24.322 -20.529 1.00 42.25 99 ASP A N 1
ATOM 815 C CA . ASP A 1 99 ? 9.860 25.311 -21.611 1.00 42.25 99 ASP A CA 1
ATOM 816 C C . ASP A 1 99 ? 8.773 24.924 -22.632 1.00 42.25 99 ASP A C 1
ATOM 818 O O . ASP A 1 99 ? 8.244 25.798 -23.326 1.00 42.25 99 ASP A O 1
ATOM 822 N N . ALA A 1 100 ? 8.371 23.647 -22.679 1.00 43.53 100 ALA A N 1
ATOM 823 C CA . ALA A 1 100 ? 7.256 23.166 -23.496 1.00 43.53 100 ALA A CA 1
ATOM 824 C C . ALA A 1 100 ? 5.886 23.733 -23.063 1.00 43.53 100 ALA A C 1
ATOM 826 O O . ALA A 1 100 ? 4.965 23.797 -23.875 1.00 43.53 100 ALA A O 1
ATOM 827 N N . ILE A 1 101 ? 5.740 24.193 -21.813 1.00 39.00 101 ILE A N 1
ATOM 828 C CA . ILE A 1 101 ? 4.465 24.720 -21.295 1.00 39.00 101 ILE A CA 1
ATOM 829 C C . ILE A 1 101 ? 4.279 26.205 -21.650 1.00 39.00 101 ILE A C 1
ATOM 831 O O . ILE A 1 101 ? 3.155 26.641 -21.905 1.00 39.00 101 ILE A O 1
ATOM 835 N N . PHE A 1 102 ? 5.360 26.993 -21.714 1.00 40.53 102 PHE A N 1
ATOM 836 C CA . PHE A 1 102 ? 5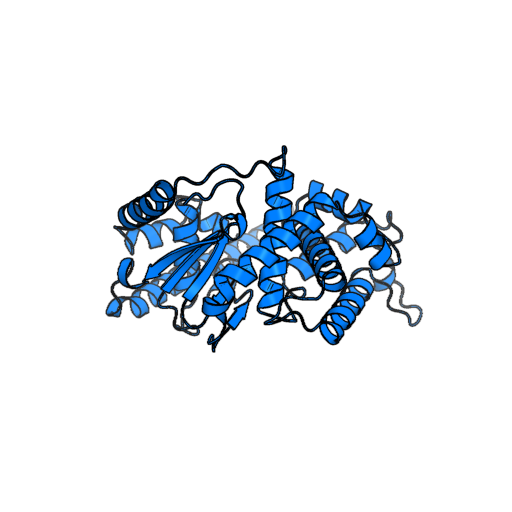.265 28.452 -21.888 1.00 40.53 102 PHE A CA 1
ATOM 837 C C . PHE A 1 102 ? 5.563 28.958 -23.303 1.00 40.53 102 PHE A C 1
ATOM 839 O O . PHE A 1 102 ? 5.134 30.061 -23.647 1.00 40.53 102 PHE A O 1
ATOM 846 N N . ARG A 1 103 ? 6.217 28.169 -24.164 1.00 39.25 103 ARG A N 1
ATOM 847 C CA . ARG A 1 103 ? 6.368 28.505 -25.587 1.00 39.25 103 ARG A CA 1
ATOM 848 C C . ARG A 1 103 ? 5.454 27.615 -26.418 1.00 39.25 103 ARG A C 1
ATOM 850 O O . ARG A 1 103 ? 5.850 26.558 -26.892 1.00 39.25 103 ARG A O 1
ATOM 857 N N . ARG A 1 104 ? 4.208 28.065 -26.607 1.00 41.84 104 ARG A N 1
ATOM 858 C CA . ARG A 1 104 ? 3.294 27.511 -27.617 1.00 41.84 104 ARG A CA 1
ATOM 859 C C . ARG A 1 104 ? 3.919 27.650 -29.007 1.00 41.84 104 ARG A C 1
ATOM 861 O O . ARG A 1 104 ? 3.696 28.648 -29.685 1.00 41.84 104 ARG A O 1
ATOM 868 N N . THR A 1 105 ? 4.638 26.628 -29.446 1.00 35.09 105 THR A N 1
ATOM 869 C CA . THR A 1 105 ? 4.979 26.413 -30.852 1.00 35.09 105 THR A CA 1
ATOM 870 C C . THR A 1 105 ? 4.984 24.916 -31.141 1.00 35.09 105 THR A C 1
ATOM 872 O O . THR A 1 105 ? 5.836 24.191 -30.648 1.00 35.09 105 THR A O 1
ATOM 875 N N . SER A 1 106 ? 3.997 24.510 -31.947 1.00 36.81 106 SER A N 1
ATOM 876 C CA . SER A 1 106 ? 3.883 23.273 -32.735 1.00 36.81 106 SER A CA 1
ATOM 877 C C . SER A 1 106 ? 3.990 21.911 -32.027 1.00 36.81 106 SER A C 1
ATOM 879 O O . SER A 1 106 ? 5.074 21.421 -31.749 1.00 36.81 106 SER A O 1
ATOM 881 N N . ALA A 1 107 ? 2.832 21.260 -31.878 1.00 41.25 107 ALA A N 1
ATOM 882 C CA . ALA A 1 107 ? 2.554 19.887 -32.316 1.00 41.25 107 ALA A CA 1
ATOM 883 C C . ALA A 1 107 ? 3.707 18.856 -32.286 1.00 41.25 107 ALA A C 1
ATOM 885 O O . ALA A 1 107 ? 4.107 18.387 -33.342 1.00 41.25 107 ALA A O 1
ATOM 886 N N . THR A 1 108 ? 4.166 18.472 -31.090 1.00 41.66 108 THR A N 1
ATOM 887 C CA . THR A 1 108 ? 4.604 17.107 -30.722 1.00 41.66 108 THR A CA 1
ATOM 888 C C . THR A 1 108 ? 4.887 17.074 -29.212 1.00 41.66 108 THR A C 1
ATOM 890 O O . THR A 1 108 ? 5.912 17.582 -28.761 1.00 41.66 108 THR A O 1
ATOM 893 N N . ASP A 1 109 ? 3.971 16.501 -28.429 1.00 48.19 109 ASP A N 1
ATOM 894 C CA . ASP A 1 109 ? 4.106 16.269 -26.981 1.00 48.19 109 ASP A CA 1
ATOM 895 C C . ASP A 1 109 ? 5.302 15.346 -26.686 1.00 48.19 109 ASP A C 1
ATOM 897 O O . ASP A 1 109 ? 5.316 14.192 -27.110 1.00 48.19 109 ASP A O 1
ATOM 901 N N . HIS A 1 110 ? 6.341 15.846 -26.006 1.00 55.94 110 HIS A N 1
ATOM 902 C CA . HIS A 1 110 ? 7.592 15.120 -25.711 1.00 55.94 110 HIS A CA 1
ATOM 903 C C . HIS A 1 110 ? 8.004 15.235 -24.227 1.00 55.94 110 HIS A C 1
ATOM 905 O O . HIS A 1 110 ? 9.197 15.241 -23.909 1.00 55.94 110 HIS A O 1
ATOM 911 N N . SER A 1 111 ? 7.059 15.319 -23.287 1.00 70.50 111 SER A N 1
ATOM 912 C CA . SER A 1 111 ? 7.404 15.204 -21.861 1.00 70.50 111 SER A CA 1
ATOM 913 C C . SER A 1 111 ? 7.835 13.770 -21.519 1.00 70.50 111 SER A C 1
ATOM 915 O O . SER A 1 111 ? 7.453 12.810 -22.198 1.00 70.50 111 SER A O 1
ATOM 917 N N . LEU A 1 112 ? 8.659 13.602 -20.479 1.00 71.00 112 LEU A N 1
ATOM 918 C CA . LEU A 1 112 ? 8.969 12.268 -19.954 1.00 71.00 112 LEU A CA 1
ATOM 919 C C . LEU A 1 112 ? 7.683 11.555 -19.520 1.00 71.00 112 LEU A C 1
ATOM 921 O O . LEU A 1 112 ? 7.553 10.357 -19.761 1.00 71.00 112 L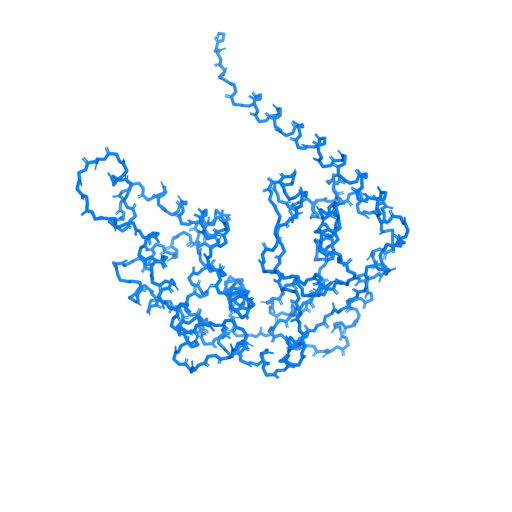EU A O 1
ATOM 925 N N . ALA A 1 113 ? 6.739 12.298 -18.930 1.00 75.12 113 ALA A N 1
ATOM 926 C CA . ALA A 1 113 ? 5.436 11.780 -18.538 1.00 75.12 113 ALA A CA 1
ATOM 927 C C . ALA A 1 113 ? 4.713 11.102 -19.708 1.00 75.12 113 ALA A C 1
ATOM 929 O O . ALA A 1 113 ? 4.328 9.943 -19.583 1.00 75.12 113 ALA A O 1
ATOM 930 N N . ALA A 1 114 ? 4.572 11.794 -20.845 1.00 79.62 114 ALA A N 1
ATOM 931 C CA . ALA A 1 114 ? 3.855 11.275 -22.010 1.00 79.62 114 ALA A CA 1
ATOM 932 C C . ALA A 1 114 ? 4.500 9.985 -22.532 1.00 79.62 114 ALA A C 1
ATOM 934 O O . ALA A 1 114 ? 3.842 8.953 -22.586 1.00 79.62 114 ALA A O 1
ATOM 935 N N . ARG A 1 115 ? 5.819 9.997 -22.782 1.00 84.62 115 ARG A N 1
ATOM 936 C CA . ARG A 1 115 ? 6.538 8.804 -23.268 1.00 84.62 115 ARG A CA 1
ATOM 937 C C . ARG A 1 115 ? 6.449 7.622 -22.307 1.00 84.62 115 ARG A C 1
ATOM 939 O O . ARG A 1 115 ? 6.329 6.483 -22.750 1.00 84.62 115 ARG A O 1
ATOM 946 N N . LEU A 1 116 ? 6.553 7.878 -21.002 1.00 86.19 116 LEU A N 1
ATOM 947 C CA . LEU A 1 116 ? 6.456 6.830 -19.992 1.00 86.19 116 LEU A CA 1
ATOM 948 C C . LEU A 1 116 ? 5.045 6.238 -19.953 1.00 86.19 116 LEU A C 1
ATOM 950 O O . LEU A 1 116 ? 4.915 5.019 -19.952 1.00 86.19 116 LEU A O 1
ATOM 954 N N . PHE A 1 117 ? 4.000 7.068 -19.939 1.00 90.06 117 PHE A N 1
ATOM 955 C CA . PHE A 1 117 ? 2.626 6.572 -19.921 1.00 90.06 117 PHE A CA 1
ATOM 956 C C . PHE A 1 117 ? 2.252 5.849 -21.215 1.00 90.06 117 PHE A C 1
ATOM 958 O O . PHE A 1 117 ? 1.685 4.768 -21.116 1.00 90.06 117 PHE A O 1
ATOM 965 N N . ASP A 1 118 ? 2.651 6.355 -22.385 1.00 91.31 118 ASP A N 1
ATOM 966 C CA . ASP A 1 118 ? 2.434 5.676 -23.669 1.00 91.31 118 ASP A CA 1
ATOM 967 C C . ASP A 1 118 ? 3.095 4.289 -23.673 1.00 91.31 118 ASP A C 1
ATOM 969 O O . ASP A 1 118 ? 2.464 3.281 -23.992 1.00 91.31 118 ASP A O 1
ATOM 973 N N . PHE A 1 119 ? 4.352 4.208 -23.222 1.00 93.44 119 PHE A N 1
ATOM 974 C CA . PHE A 1 119 ? 5.069 2.940 -23.095 1.00 93.44 119 PHE A CA 1
ATOM 975 C C . PHE A 1 119 ? 4.363 1.949 -22.154 1.00 93.44 119 PHE A C 1
ATOM 977 O O . PHE A 1 119 ? 4.272 0.753 -22.448 1.00 93.44 119 PHE A O 1
ATOM 984 N N . LEU A 1 120 ? 3.883 2.431 -21.003 1.00 93.75 120 LEU A N 1
ATOM 985 C CA . LEU A 1 120 ? 3.193 1.606 -20.010 1.00 93.75 120 LEU A CA 1
ATOM 986 C C . LEU A 1 120 ? 1.819 1.150 -20.509 1.00 93.75 120 LEU A C 1
ATOM 988 O O . LEU A 1 120 ? 1.483 -0.021 -20.333 1.00 93.75 120 LEU A O 1
ATOM 992 N N . ASP A 1 121 ? 1.073 2.030 -21.178 1.00 94.88 121 ASP A N 1
ATOM 993 C CA . ASP A 1 121 ? -0.208 1.725 -21.818 1.00 94.88 121 ASP A CA 1
ATOM 994 C C . ASP A 1 121 ? -0.029 0.624 -22.875 1.00 94.88 121 ASP A C 1
ATOM 996 O O . ASP A 1 121 ? -0.748 -0.377 -22.860 1.00 94.88 121 ASP A O 1
ATOM 1000 N N . GLU A 1 122 ? 0.975 0.749 -23.750 1.00 96.50 122 GLU A N 1
ATOM 1001 C CA . GLU A 1 122 ? 1.300 -0.266 -24.758 1.00 96.50 122 GLU A CA 1
ATOM 1002 C C . GLU A 1 122 ? 1.701 -1.606 -24.127 1.00 96.50 122 GLU A C 1
ATOM 1004 O O . GLU A 1 122 ? 1.235 -2.671 -24.555 1.00 96.50 122 GLU A O 1
ATOM 1009 N N . PHE A 1 123 ? 2.559 -1.574 -23.101 1.00 96.94 123 PHE A N 1
ATOM 1010 C CA . PHE A 1 123 ? 2.984 -2.774 -22.385 1.00 96.94 123 PHE A CA 1
ATOM 1011 C C . PHE A 1 123 ? 1.791 -3.483 -21.737 1.00 96.94 123 PHE A C 1
ATOM 1013 O O . PHE A 1 123 ? 1.613 -4.685 -21.926 1.00 96.94 123 PHE A O 1
ATOM 1020 N N . VAL A 1 124 ? 0.946 -2.755 -21.007 1.00 96.50 124 VAL A N 1
ATOM 1021 C CA . VAL A 1 124 ? -0.221 -3.318 -20.317 1.00 96.50 124 VAL A CA 1
ATOM 1022 C C . VAL A 1 124 ? -1.273 -3.815 -21.306 1.00 96.50 124 VAL A C 1
ATOM 1024 O O . VAL A 1 124 ? -1.826 -4.896 -21.099 1.00 96.50 124 VAL A O 1
ATOM 1027 N N . ALA A 1 125 ? -1.514 -3.103 -22.408 1.00 96.69 125 ALA A N 1
ATOM 1028 C CA . ALA A 1 125 ? -2.444 -3.541 -23.446 1.00 96.69 125 ALA A CA 1
ATOM 1029 C C . ALA A 1 125 ? -2.019 -4.878 -24.078 1.00 96.69 125 ALA A C 1
ATOM 1031 O O . ALA A 1 125 ? -2.870 -5.744 -24.328 1.00 96.69 125 ALA A O 1
ATOM 1032 N N . ARG A 1 126 ? -0.708 -5.057 -24.297 1.00 97.19 126 ARG A N 1
ATOM 1033 C CA . ARG A 1 126 ? -0.114 -6.277 -24.858 1.00 97.19 126 ARG A CA 1
ATOM 1034 C C . ARG A 1 126 ? -0.061 -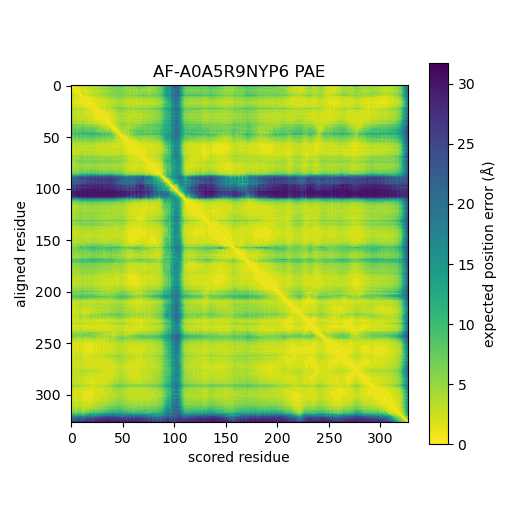7.417 -23.842 1.00 97.19 126 ARG A C 1
ATOM 1036 O O . ARG A 1 126 ? -0.537 -8.514 -24.125 1.00 97.19 126 ARG A O 1
ATOM 1043 N N . GLU A 1 127 ? 0.517 -7.169 -22.670 1.00 97.62 127 GLU A N 1
ATOM 1044 C CA . GLU A 1 127 ? 0.826 -8.214 -21.692 1.00 97.62 127 GLU A CA 1
ATOM 1045 C C . GLU A 1 127 ? -0.343 -8.531 -20.761 1.00 97.62 127 GLU A C 1
ATOM 1047 O O . GLU A 1 127 ? -0.448 -9.672 -20.322 1.00 97.62 127 GLU A O 1
ATOM 1052 N N . ARG A 1 128 ? -1.240 -7.577 -20.476 1.00 96.06 128 ARG A N 1
ATOM 1053 C CA . ARG A 1 128 ? -2.402 -7.711 -19.569 1.00 96.06 128 ARG A CA 1
ATOM 1054 C C . ARG A 1 128 ? -2.046 -8.394 -18.239 1.00 96.06 128 ARG A C 1
ATOM 1056 O O . ARG A 1 128 ? -2.533 -9.494 -17.987 1.00 96.06 128 ARG A O 1
ATOM 1063 N N . PRO A 1 129 ? -1.160 -7.813 -17.415 1.00 95.19 129 PRO A N 1
ATOM 1064 C CA . PRO A 1 129 ? -0.563 -8.498 -16.264 1.00 95.19 129 PRO A CA 1
ATOM 1065 C C . PRO A 1 129 ? -1.553 -8.947 -15.182 1.00 95.19 129 PRO A C 1
ATOM 1067 O O . PRO A 1 129 ? -1.238 -9.879 -14.436 1.00 95.19 129 PRO A O 1
ATOM 1070 N N . ALA A 1 130 ? -2.737 -8.334 -15.104 1.00 94.38 130 ALA A N 1
ATOM 1071 C CA . ALA A 1 130 ? -3.728 -8.683 -14.097 1.00 94.38 130 ALA A CA 1
ATOM 1072 C C . ALA A 1 130 ? -4.134 -10.172 -14.159 1.00 94.38 130 ALA A C 1
ATOM 1074 O O . ALA A 1 130 ? -4.458 -10.714 -15.218 1.00 94.38 130 ALA A O 1
ATOM 1075 N N . GLY A 1 131 ? -4.123 -10.836 -13.003 1.00 92.06 131 GLY A N 1
ATOM 1076 C CA . GLY A 1 131 ? -4.589 -12.208 -12.810 1.00 92.06 131 GLY A CA 1
ATOM 1077 C C . GLY A 1 131 ? -3.654 -13.312 -13.308 1.00 92.06 131 GLY A C 1
ATOM 1078 O O . GLY A 1 131 ? -4.018 -14.484 -13.206 1.00 92.06 131 GLY A O 1
ATOM 1079 N N . LYS A 1 132 ? -2.452 -13.003 -13.821 1.00 90.81 132 LYS A N 1
ATOM 1080 C CA . LYS A 1 132 ? -1.537 -14.036 -14.339 1.00 90.81 132 LYS A CA 1
ATOM 1081 C C . LYS A 1 132 ? -0.061 -13.814 -14.021 1.00 90.81 132 LYS A C 1
ATOM 1083 O O . LYS A 1 132 ? 0.409 -12.704 -13.780 1.00 90.81 132 LYS A O 1
ATOM 1088 N N . GLN A 1 133 ? 0.680 -14.915 -14.083 1.00 91.94 133 GLN A N 1
ATOM 1089 C CA . GLN A 1 133 ? 2.131 -14.902 -14.207 1.00 91.94 133 GLN A CA 1
ATOM 1090 C C . GLN A 1 133 ? 2.503 -14.688 -15.678 1.00 91.94 133 GLN A C 1
ATOM 1092 O O . GLN A 1 133 ? 1.950 -15.352 -16.560 1.00 91.94 133 GLN A O 1
ATOM 1097 N N . LEU A 1 134 ? 3.404 -13.745 -15.947 1.00 95.88 134 LEU A N 1
ATOM 1098 C CA . LEU A 1 134 ? 3.854 -13.459 -17.305 1.00 95.88 134 LEU A CA 1
ATOM 1099 C C . LEU A 1 134 ? 4.951 -14.434 -17.750 1.00 95.88 134 LEU A C 1
ATOM 1101 O O . LEU A 1 134 ? 5.561 -15.138 -16.942 1.00 95.88 134 LEU A O 1
ATOM 1105 N N . LEU A 1 135 ? 5.207 -14.462 -19.060 1.00 96.25 135 LEU A N 1
ATOM 1106 C CA . LEU A 1 135 ? 6.378 -15.140 -19.614 1.00 96.25 135 LEU A CA 1
ATOM 1107 C C . LEU A 1 135 ? 7.669 -14.479 -19.100 1.00 96.25 135 LEU A C 1
ATOM 1109 O O . LEU A 1 135 ? 7.642 -13.284 -18.809 1.00 96.25 135 LEU A O 1
ATOM 1113 N N . PRO A 1 136 ? 8.800 -15.207 -19.023 1.00 95.50 136 PRO A N 1
ATOM 1114 C CA . PRO A 1 136 ? 10.018 -14.714 -18.376 1.00 95.50 136 PRO A CA 1
ATOM 1115 C C . PRO A 1 136 ? 10.498 -13.331 -18.843 1.00 95.50 136 PRO A C 1
ATOM 1117 O O . PRO A 1 136 ? 10.859 -12.505 -18.007 1.00 95.50 136 PRO A O 1
ATOM 1120 N N . ASP A 1 137 ? 10.464 -13.055 -20.149 1.00 95.75 137 ASP A N 1
ATOM 1121 C CA . ASP A 1 137 ? 10.909 -11.764 -20.691 1.00 95.75 137 ASP A CA 1
ATOM 1122 C C . ASP A 1 137 ? 9.947 -10.628 -20.320 1.00 95.75 137 ASP A C 1
ATOM 1124 O O . ASP A 1 137 ? 10.375 -9.595 -19.805 1.00 95.75 137 ASP A O 1
ATOM 1128 N N . SER A 1 138 ? 8.639 -10.843 -20.491 1.00 97.00 138 SER A N 1
ATOM 1129 C CA . SER A 1 138 ? 7.603 -9.887 -20.087 1.00 97.00 138 SER A CA 1
ATOM 1130 C C . SER A 1 138 ? 7.599 -9.645 -18.574 1.00 97.00 138 SER A C 1
ATOM 1132 O O . SER A 1 138 ? 7.412 -8.515 -18.128 1.00 97.00 138 SER A O 1
ATOM 1134 N N . GLU A 1 139 ? 7.841 -10.684 -17.772 1.00 97.44 139 GLU A N 1
ATOM 1135 C CA . GLU A 1 139 ? 7.956 -10.595 -16.314 1.00 97.44 139 GLU A CA 1
ATOM 1136 C C . GLU A 1 139 ? 9.167 -9.749 -15.912 1.00 97.44 139 GLU A C 1
ATOM 1138 O O . GLU A 1 139 ? 9.042 -8.855 -15.077 1.00 97.44 139 GLU A O 1
ATOM 1143 N N . ARG A 1 140 ? 10.318 -9.955 -16.567 1.00 96.69 140 ARG A N 1
ATOM 1144 C CA . ARG A 1 140 ? 11.514 -9.130 -16.361 1.00 96.69 140 ARG A CA 1
ATOM 1145 C C . ARG A 1 140 ? 11.246 -7.668 -16.719 1.00 96.69 140 ARG A C 1
ATOM 1147 O O . ARG A 1 140 ? 11.639 -6.784 -15.961 1.00 96.69 140 ARG A O 1
ATOM 1154 N N . THR A 1 141 ? 10.554 -7.393 -17.827 1.00 97.19 141 THR A N 1
ATOM 1155 C CA . THR A 1 141 ? 10.160 -6.021 -18.189 1.00 97.19 141 THR A CA 1
ATOM 1156 C C . THR A 1 141 ? 9.214 -5.409 -17.154 1.00 97.19 141 THR A C 1
ATOM 1158 O O . THR A 1 141 ? 9.426 -4.267 -16.749 1.00 97.19 141 THR A O 1
ATOM 1161 N N . LEU A 1 142 ? 8.213 -6.149 -16.669 1.00 97.81 142 LEU A N 1
ATOM 1162 C CA . LEU A 1 142 ? 7.292 -5.655 -15.641 1.00 97.81 142 LEU A CA 1
ATOM 1163 C C . LEU A 1 142 ? 7.988 -5.410 -14.294 1.00 97.81 142 LEU A C 1
ATOM 1165 O O . LEU A 1 142 ? 7.677 -4.439 -13.601 1.00 97.81 142 LEU A O 1
ATOM 1169 N N . ALA A 1 143 ? 8.954 -6.250 -13.927 1.00 97.81 143 ALA A N 1
ATOM 1170 C CA . ALA A 1 143 ? 9.795 -6.021 -12.762 1.00 97.81 143 ALA A CA 1
ATOM 1171 C C . ALA A 1 143 ? 10.627 -4.738 -12.925 1.00 97.81 143 ALA A C 1
ATOM 1173 O O . ALA A 1 143 ? 10.632 -3.912 -12.014 1.00 97.81 143 ALA A O 1
ATOM 1174 N N . SER A 1 144 ? 11.234 -4.495 -14.093 1.00 97.12 144 SER A N 1
ATOM 1175 C CA . SER A 1 144 ? 11.912 -3.222 -14.391 1.00 97.12 144 SER A CA 1
ATOM 1176 C C . SER A 1 144 ? 10.973 -2.017 -14.280 1.00 97.12 144 SER A C 1
ATOM 1178 O O . SER A 1 144 ? 11.326 -1.019 -13.654 1.00 97.12 144 SER A O 1
ATOM 1180 N N . ILE A 1 145 ? 9.757 -2.117 -14.828 1.00 96.75 145 ILE A N 1
ATOM 1181 C CA . ILE A 1 145 ? 8.720 -1.082 -14.695 1.00 96.75 145 ILE A CA 1
ATOM 1182 C C . ILE A 1 145 ? 8.411 -0.819 -13.216 1.00 96.75 145 ILE A C 1
ATOM 1184 O O . ILE A 1 145 ? 8.375 0.329 -12.786 1.00 96.75 145 ILE A O 1
ATOM 1188 N N . SER A 1 146 ? 8.252 -1.874 -12.418 1.00 97.56 146 SER A N 1
ATOM 1189 C CA . SER A 1 146 ? 7.919 -1.768 -10.995 1.00 97.56 146 SER A CA 1
ATOM 1190 C C . SER A 1 146 ? 9.042 -1.115 -10.180 1.00 97.56 146 SER A C 1
ATOM 1192 O O . SER A 1 146 ? 8.778 -0.320 -9.278 1.00 97.56 146 SER A O 1
ATOM 1194 N N . VAL A 1 147 ? 10.301 -1.386 -10.533 1.00 95.81 147 VAL A N 1
ATOM 1195 C CA . VAL A 1 147 ? 11.479 -0.722 -9.956 1.00 95.81 147 VAL A CA 1
ATOM 1196 C C . VAL A 1 147 ? 11.513 0.767 -10.323 1.00 95.81 147 VAL A C 1
ATOM 1198 O O . VAL A 1 147 ? 11.762 1.606 -9.456 1.00 95.81 147 VAL A O 1
ATOM 1201 N N . LEU A 1 148 ? 11.208 1.124 -11.574 1.00 93.94 148 LEU A N 1
ATOM 1202 C CA . LEU A 1 148 ? 11.101 2.527 -11.982 1.00 93.94 148 LEU A CA 1
ATOM 1203 C C . LEU A 1 148 ? 9.965 3.247 -11.233 1.00 93.94 148 LEU A C 1
ATOM 1205 O O . LEU A 1 148 ? 10.182 4.335 -10.697 1.00 93.94 148 LEU A O 1
ATOM 1209 N N . CYS A 1 149 ? 8.786 2.625 -11.132 1.00 94.56 149 CYS A N 1
ATOM 1210 C CA . CYS A 1 149 ? 7.651 3.141 -10.368 1.00 94.56 149 CYS A CA 1
ATOM 1211 C C . CYS A 1 149 ? 8.017 3.387 -8.897 1.00 94.56 149 CYS A C 1
ATOM 1213 O O . CYS A 1 149 ? 7.714 4.454 -8.368 1.00 94.56 149 CYS A O 1
ATOM 1215 N N . ALA A 1 150 ? 8.748 2.470 -8.256 1.00 94.38 150 ALA A N 1
ATOM 1216 C CA . ALA A 1 150 ? 9.244 2.660 -6.892 1.00 94.38 150 ALA A CA 1
ATOM 1217 C C . ALA A 1 150 ? 10.155 3.898 -6.751 1.00 94.38 150 ALA A C 1
ATOM 1219 O O . ALA A 1 150 ? 10.057 4.630 -5.764 1.00 94.38 150 ALA A O 1
ATOM 1220 N N . GLY A 1 151 ? 11.006 4.168 -7.748 1.00 91.56 151 GLY A N 1
ATOM 1221 C CA . GLY A 1 151 ? 11.815 5.393 -7.840 1.00 91.56 151 GLY A CA 1
ATOM 1222 C C . GLY A 1 151 ? 10.985 6.659 -7.923 1.00 91.56 151 GLY A C 1
ATOM 1223 O O . GLY A 1 151 ? 11.216 7.607 -7.171 1.00 91.56 151 GLY A O 1
ATOM 1224 N N . ILE A 1 152 ? 9.996 6.663 -8.808 1.00 90.69 152 ILE A N 1
ATOM 1225 C CA . ILE A 1 152 ? 9.115 7.811 -9.021 1.00 90.69 152 ILE A CA 1
ATOM 1226 C C . ILE A 1 152 ? 8.238 8.071 -7.784 1.00 90.69 152 ILE A C 1
ATOM 1228 O O . ILE A 1 152 ? 8.099 9.215 -7.357 1.00 90.69 152 ILE A O 1
ATOM 1232 N N . ASP A 1 153 ? 7.704 7.031 -7.147 1.00 91.31 153 ASP A N 1
ATOM 1233 C CA . ASP A 1 153 ? 6.952 7.150 -5.891 1.00 91.31 153 ASP A CA 1
ATOM 1234 C C . ASP A 1 153 ? 7.821 7.751 -4.775 1.00 91.31 153 ASP A C 1
ATOM 1236 O O . ASP A 1 153 ? 7.433 8.699 -4.089 1.00 91.31 153 ASP A O 1
ATOM 1240 N N . ALA A 1 154 ? 9.066 7.286 -4.637 1.00 88.62 154 ALA A N 1
ATOM 1241 C CA . ALA A 1 154 ? 9.998 7.862 -3.672 1.00 88.62 154 ALA A CA 1
ATOM 1242 C C . ALA A 1 154 ? 10.298 9.351 -3.954 1.00 88.62 154 ALA A C 1
ATOM 1244 O O . ALA A 1 154 ? 10.498 10.126 -3.011 1.00 88.62 154 ALA A O 1
ATOM 1245 N N . CYS A 1 155 ? 10.253 9.777 -5.222 1.00 85.44 155 CYS A N 1
ATOM 1246 C CA . CYS A 1 155 ? 10.312 11.190 -5.599 1.00 85.44 155 CYS A CA 1
ATOM 1247 C C . CYS A 1 155 ? 9.085 11.963 -5.072 1.00 85.44 155 CYS A C 1
ATOM 1249 O O . CYS A 1 155 ? 9.245 13.016 -4.459 1.00 85.44 155 CYS A O 1
ATOM 1251 N N . CYS A 1 156 ? 7.864 11.431 -5.192 1.00 84.25 156 CYS A N 1
ATOM 1252 C CA . CYS A 1 156 ? 6.662 12.042 -4.596 1.00 84.25 156 CYS A CA 1
ATOM 1253 C C . CYS A 1 156 ? 6.830 12.313 -3.090 1.00 84.25 156 CYS A C 1
ATOM 1255 O O . CYS A 1 156 ? 6.423 13.360 -2.580 1.00 84.25 156 CYS A O 1
ATOM 1257 N N . ARG A 1 157 ? 7.517 11.408 -2.384 1.00 80.00 157 ARG A N 1
ATOM 1258 C CA . ARG A 1 157 ? 7.834 11.518 -0.947 1.00 80.00 157 ARG A CA 1
ATOM 1259 C C . ARG A 1 157 ? 8.993 12.473 -0.637 1.00 80.00 157 ARG A C 1
ATOM 1261 O O . ARG A 1 157 ? 9.444 12.534 0.504 1.00 80.00 157 ARG A O 1
ATOM 1268 N N . ARG A 1 158 ? 9.446 13.237 -1.636 1.00 76.25 158 ARG A N 1
ATOM 1269 C CA . ARG A 1 158 ? 10.498 14.263 -1.556 1.00 76.25 158 ARG A CA 1
ATOM 1270 C C . ARG A 1 158 ? 11.856 13.710 -1.124 1.00 76.25 158 ARG A C 1
ATOM 1272 O O . ARG A 1 158 ? 12.620 14.391 -0.444 1.00 76.25 158 ARG A O 1
ATOM 1279 N N . SER A 1 159 ? 12.169 12.483 -1.539 1.00 79.44 159 SER A N 1
ATOM 1280 C CA . SER A 1 159 ? 13.514 11.928 -1.389 1.00 79.44 159 SER A CA 1
ATOM 1281 C C . SER A 1 159 ? 14.446 12.491 -2.465 1.00 79.44 159 SER A C 1
ATOM 1283 O O . SER A 1 159 ? 14.268 12.218 -3.651 1.00 79.44 159 SER A O 1
ATOM 1285 N N . PHE A 1 160 ? 15.458 13.260 -2.053 1.00 77.06 160 PHE A N 1
ATOM 1286 C CA . PHE A 1 160 ? 16.495 13.764 -2.962 1.00 77.06 160 PHE A CA 1
ATOM 1287 C C . PHE A 1 160 ? 17.365 12.637 -3.536 1.00 77.06 160 PHE A C 1
ATOM 1289 O O . PHE A 1 160 ? 17.720 12.674 -4.706 1.00 77.06 160 PHE A O 1
ATOM 1296 N N . GLU A 1 161 ? 17.634 11.591 -2.755 1.00 80.38 161 GLU A N 1
ATOM 1297 C CA . GLU A 1 161 ? 18.385 10.418 -3.223 1.00 80.38 161 GLU A CA 1
ATOM 1298 C C . GLU A 1 161 ? 17.633 9.688 -4.347 1.00 80.38 161 GLU A C 1
ATOM 1300 O O . GLU A 1 161 ? 18.231 9.280 -5.342 1.00 80.38 161 GLU A O 1
ATOM 1305 N N . ALA A 1 162 ? 16.307 9.555 -4.216 1.00 81.25 162 ALA A N 1
ATOM 1306 C CA . ALA A 1 162 ? 15.471 8.975 -5.263 1.00 81.25 162 ALA A CA 1
ATOM 1307 C C . ALA A 1 162 ? 15.403 9.877 -6.500 1.00 81.25 162 ALA A C 1
ATOM 1309 O O . ALA A 1 162 ? 15.425 9.375 -7.622 1.00 81.25 162 ALA A O 1
ATOM 1310 N N . LEU A 1 163 ? 15.361 11.197 -6.296 1.00 79.69 163 LEU A N 1
ATOM 1311 C CA . LEU A 1 163 ? 15.382 12.179 -7.376 1.00 79.69 163 LEU A CA 1
ATOM 1312 C C . LEU A 1 163 ? 16.656 12.043 -8.220 1.00 79.69 163 LEU A 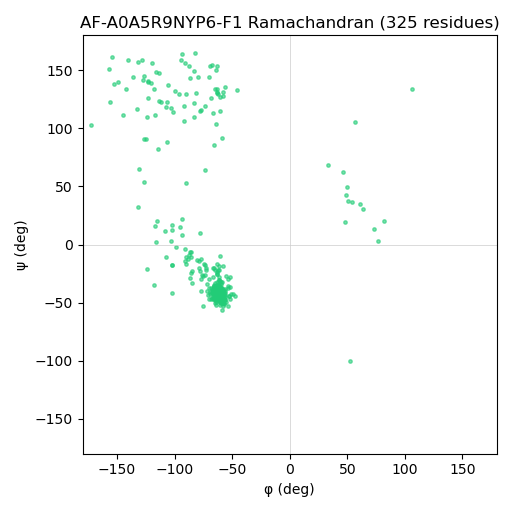C 1
ATOM 1314 O O . LEU A 1 163 ? 16.567 11.920 -9.442 1.00 79.69 163 LEU A O 1
ATOM 1318 N N . ASP A 1 164 ? 17.823 12.010 -7.577 1.00 81.12 164 ASP A N 1
ATOM 1319 C CA . ASP A 1 164 ? 19.113 11.843 -8.253 1.00 81.12 164 ASP A CA 1
ATOM 1320 C C . ASP A 1 164 ? 19.201 10.488 -8.963 1.00 81.12 164 ASP A C 1
ATOM 1322 O O . ASP A 1 164 ? 19.646 10.411 -10.112 1.00 81.12 164 ASP A O 1
ATOM 1326 N N . TYR A 1 165 ? 18.701 9.427 -8.321 1.00 84.44 165 TYR A N 1
ATOM 1327 C CA . TYR A 1 165 ? 18.624 8.101 -8.924 1.00 84.44 165 TYR A CA 1
ATOM 1328 C C . TYR A 1 165 ? 17.785 8.109 -10.207 1.00 84.44 165 TYR A C 1
ATOM 1330 O O . TYR A 1 165 ? 18.304 7.762 -11.265 1.00 84.44 165 TYR A O 1
ATOM 1338 N N . VAL A 1 166 ? 16.526 8.558 -10.158 1.00 84.62 166 VAL A N 1
ATOM 1339 C CA . VAL A 1 166 ? 15.635 8.559 -11.333 1.00 84.62 166 VAL A CA 1
ATOM 1340 C C . VAL A 1 166 ? 16.172 9.466 -12.444 1.00 84.62 166 VAL A C 1
ATOM 1342 O O . VAL A 1 166 ? 16.115 9.099 -13.618 1.00 84.62 166 VAL A O 1
ATOM 1345 N N . ARG A 1 167 ? 16.773 10.612 -12.101 1.00 81.62 167 ARG A N 1
ATOM 1346 C CA . ARG A 1 167 ? 17.427 11.495 -13.080 1.00 81.62 167 ARG A CA 1
ATOM 1347 C C . ARG A 1 167 ? 18.603 10.835 -13.783 1.00 81.62 167 ARG A C 1
ATOM 1349 O O . ARG A 1 167 ? 18.748 11.010 -14.991 1.00 81.62 167 ARG A O 1
ATOM 1356 N N . SER A 1 168 ? 19.411 10.061 -13.058 1.00 82.94 168 SER A N 1
ATOM 1357 C CA . SER A 1 168 ? 20.552 9.341 -13.636 1.00 82.94 168 SER A CA 1
ATOM 1358 C C . SER A 1 168 ? 20.136 8.287 -14.673 1.00 82.94 168 SER A C 1
ATOM 1360 O O . SER A 1 168 ? 20.913 7.962 -15.571 1.00 82.94 168 SER A O 1
ATOM 1362 N N . LEU A 1 169 ? 18.893 7.795 -14.600 1.00 84.31 169 LEU A N 1
ATOM 1363 C CA . LEU A 1 169 ? 18.331 6.855 -15.572 1.00 84.31 169 LEU A CA 1
ATOM 1364 C C . LEU A 1 169 ? 17.872 7.538 -16.868 1.00 84.31 169 LEU A C 1
ATOM 1366 O O . LEU A 1 169 ? 17.729 6.854 -17.883 1.00 84.31 169 LEU A O 1
ATOM 1370 N N . GLY A 1 170 ? 17.643 8.856 -16.836 1.00 77.44 170 GLY A N 1
ATOM 1371 C CA . GLY A 1 170 ? 16.993 9.630 -17.894 1.00 77.44 170 GLY A CA 1
ATOM 1372 C C . GLY A 1 170 ? 17.502 9.311 -19.301 1.00 77.44 170 GLY A C 1
ATOM 1373 O O . GLY A 1 170 ? 18.708 9.216 -19.546 1.00 77.44 170 GLY A O 1
ATOM 1374 N N . ASP A 1 171 ? 16.562 9.113 -20.221 1.00 77.81 171 ASP A N 1
ATOM 1375 C CA . ASP A 1 171 ? 16.820 8.817 -21.627 1.00 77.81 171 ASP A CA 1
ATOM 1376 C C . ASP A 1 171 ? 15.633 9.266 -22.497 1.00 77.81 171 ASP A C 1
ATOM 1378 O O . ASP A 1 171 ? 14.518 9.454 -21.997 1.00 77.81 171 ASP A O 1
ATOM 1382 N N . LYS A 1 172 ? 15.852 9.416 -23.809 1.00 74.94 172 LYS A N 1
ATOM 1383 C CA . LYS A 1 172 ? 14.751 9.639 -24.764 1.00 74.94 172 LYS A CA 1
ATOM 1384 C C . LYS A 1 172 ? 13.895 8.397 -24.948 1.00 74.94 172 LYS A C 1
ATOM 1386 O O . LYS A 1 172 ? 12.712 8.525 -25.251 1.00 74.94 172 LYS A O 1
ATOM 1391 N N . ASP A 1 173 ? 14.504 7.227 -24.795 1.00 83.69 173 ASP A N 1
ATOM 1392 C CA . ASP A 1 173 ? 13.859 5.935 -24.963 1.00 83.69 173 ASP A CA 1
ATOM 1393 C C . ASP A 1 173 ? 13.628 5.270 -23.600 1.00 83.69 173 ASP A C 1
ATOM 1395 O O . ASP A 1 173 ? 14.567 5.029 -22.840 1.00 83.69 173 ASP A O 1
ATOM 1399 N N . VAL A 1 174 ? 12.370 4.950 -23.289 1.00 88.06 174 VAL A N 1
ATOM 1400 C CA . VAL A 1 174 ? 11.996 4.329 -22.008 1.00 88.06 174 VAL A CA 1
ATOM 1401 C C . VAL A 1 174 ? 12.674 2.968 -21.849 1.00 88.06 174 VAL A C 1
ATOM 1403 O O . VAL A 1 174 ? 13.118 2.636 -20.752 1.00 88.06 174 VAL A O 1
ATOM 1406 N N . GLN A 1 175 ? 12.850 2.204 -22.930 1.00 90.25 175 GLN A N 1
ATOM 1407 C CA . GLN A 1 175 ? 13.559 0.923 -22.866 1.00 90.25 175 GLN A CA 1
ATOM 1408 C C . GLN A 1 175 ? 15.029 1.110 -22.473 1.00 90.25 175 GLN A C 1
ATOM 1410 O O . GLN A 1 175 ? 15.537 0.400 -21.598 1.00 90.25 175 GLN A O 1
ATOM 1415 N N . ALA A 1 176 ? 15.703 2.114 -23.038 1.00 89.06 176 ALA A N 1
ATOM 1416 C CA . ALA A 1 176 ? 17.045 2.491 -22.613 1.00 89.06 176 ALA A CA 1
ATOM 1417 C C . ALA A 1 176 ? 17.092 2.905 -21.128 1.00 89.06 176 ALA A C 1
ATOM 1419 O O . ALA A 1 176 ? 18.025 2.503 -20.429 1.00 89.06 176 ALA A O 1
ATOM 1420 N N . MET A 1 177 ? 16.080 3.615 -20.606 1.00 89.94 177 MET A N 1
ATOM 1421 C CA . MET A 1 177 ? 15.988 3.924 -19.166 1.00 89.94 177 MET A CA 1
ATOM 1422 C C . MET A 1 177 ? 15.896 2.652 -18.318 1.00 89.94 177 MET A C 1
ATOM 1424 O O . MET A 1 177 ? 16.659 2.486 -17.365 1.00 89.94 177 MET A O 1
ATOM 1428 N N . LEU A 1 178 ? 14.999 1.730 -18.685 1.00 93.62 178 LEU A N 1
ATOM 1429 C CA . LEU A 1 178 ? 14.818 0.465 -17.970 1.00 93.62 178 LEU A CA 1
ATOM 1430 C C . LEU A 1 178 ? 16.093 -0.392 -17.988 1.00 93.62 178 LEU A C 1
ATOM 1432 O O . LEU A 1 178 ? 16.376 -1.090 -17.018 1.00 93.62 178 LEU A O 1
ATOM 1436 N N . SER A 1 179 ? 16.896 -0.313 -19.053 1.00 92.31 179 SER A N 1
ATOM 1437 C CA . SER A 1 179 ? 18.148 -1.073 -19.174 1.00 92.31 179 SER A CA 1
ATOM 1438 C C . SER A 1 179 ? 19.244 -0.657 -18.177 1.00 92.31 179 SER A C 1
ATOM 1440 O O . SER A 1 179 ? 20.154 -1.446 -17.913 1.00 92.31 179 SER A O 1
ATOM 1442 N N . LYS A 1 180 ? 19.153 0.561 -17.616 1.00 92.62 180 LYS A N 1
ATOM 1443 C CA . LYS A 1 180 ? 20.107 1.131 -16.643 1.00 92.62 180 LYS A CA 1
ATOM 1444 C C . LYS A 1 180 ? 19.807 0.733 -15.192 1.00 92.62 180 LYS A C 1
ATOM 1446 O O . LYS A 1 180 ? 20.620 0.998 -14.309 1.00 92.62 180 LYS A O 1
ATOM 1451 N N . LEU A 1 181 ? 18.643 0.136 -14.935 1.00 92.19 181 LEU A N 1
ATOM 1452 C CA . LEU A 1 181 ? 18.223 -0.288 -13.601 1.00 92.19 181 LEU A CA 1
ATOM 1453 C C . LEU A 1 181 ? 19.087 -1.442 -13.070 1.00 92.19 181 LEU A C 1
ATOM 1455 O O . LEU A 1 181 ? 19.642 -2.241 -13.828 1.00 92.19 181 LEU A O 1
ATOM 1459 N N . ASP A 1 182 ? 19.169 -1.548 -11.743 1.00 90.81 182 ASP A N 1
ATOM 1460 C CA . ASP A 1 182 ? 19.924 -2.610 -11.080 1.00 90.81 182 ASP A CA 1
ATOM 1461 C C . ASP A 1 182 ? 19.269 -3.977 -11.337 1.00 90.81 182 ASP A C 1
ATOM 1463 O O . ASP A 1 182 ? 18.167 -4.271 -10.862 1.00 90.81 182 ASP A O 1
ATOM 1467 N N . ARG A 1 183 ? 19.982 -4.830 -12.081 1.00 91.75 183 ARG A N 1
ATOM 1468 C CA . ARG A 1 183 ? 19.528 -6.178 -12.439 1.00 91.75 183 ARG A CA 1
ATOM 1469 C C . ARG A 1 183 ? 19.271 -7.056 -11.220 1.00 91.75 183 ARG A C 1
ATOM 1471 O O . ARG A 1 183 ? 18.350 -7.862 -11.272 1.00 91.75 183 ARG A O 1
ATOM 1478 N N . ALA A 1 184 ? 20.020 -6.882 -10.129 1.00 92.12 184 ALA A N 1
ATOM 1479 C CA . ALA A 1 184 ? 19.817 -7.672 -8.918 1.00 92.12 184 ALA A CA 1
ATOM 1480 C C . ALA A 1 184 ? 18.443 -7.394 -8.291 1.00 92.12 184 ALA A C 1
ATOM 1482 O O . ALA A 1 184 ? 17.776 -8.321 -7.839 1.00 92.12 184 ALA A O 1
ATOM 1483 N N . ILE A 1 185 ? 17.990 -6.135 -8.327 1.00 93.62 185 ILE A N 1
ATOM 1484 C CA . ILE A 1 185 ? 16.659 -5.755 -7.837 1.00 93.62 185 ILE A CA 1
ATOM 1485 C C . ILE A 1 185 ? 15.570 -6.311 -8.758 1.00 93.62 185 ILE A C 1
ATOM 1487 O O . ILE A 1 185 ? 14.576 -6.850 -8.277 1.00 93.62 185 ILE A O 1
ATOM 1491 N N . ILE A 1 186 ? 15.767 -6.235 -10.076 1.00 95.56 186 ILE A N 1
ATOM 1492 C CA . ILE A 1 186 ? 14.821 -6.779 -11.064 1.00 95.56 186 ILE A CA 1
ATOM 1493 C C . ILE A 1 186 ? 14.649 -8.297 -10.892 1.00 95.56 186 ILE A C 1
ATOM 1495 O O . ILE A 1 186 ? 13.519 -8.799 -10.868 1.00 95.56 186 ILE A O 1
ATOM 1499 N N . ASP A 1 187 ? 15.758 -9.027 -10.760 1.00 94.62 187 ASP A N 1
ATOM 1500 C CA . ASP A 1 187 ? 15.749 -10.480 -10.585 1.00 94.62 187 ASP A CA 1
ATOM 1501 C C . ASP A 1 187 ? 15.100 -10.877 -9.240 1.00 94.62 187 ASP A C 1
ATOM 1503 O O . ASP A 1 187 ? 14.317 -11.829 -9.195 1.00 94.62 187 ASP A O 1
ATOM 1507 N N . ASP A 1 188 ? 15.344 -10.123 -8.160 1.00 95.25 188 ASP A N 1
ATOM 1508 C CA . ASP A 1 188 ? 14.697 -10.330 -6.854 1.00 95.25 188 ASP A CA 1
ATOM 1509 C C . ASP A 1 188 ? 13.182 -10.092 -6.914 1.00 95.25 188 ASP A C 1
ATOM 1511 O O . ASP A 1 188 ? 12.418 -10.962 -6.498 1.00 95.25 188 ASP A O 1
ATOM 1515 N N . VAL A 1 189 ? 12.723 -8.970 -7.485 1.00 96.94 189 VAL A N 1
ATOM 1516 C CA . VAL A 1 189 ? 11.285 -8.668 -7.643 1.00 96.94 189 VAL A CA 1
ATOM 1517 C C . VAL A 1 189 ? 10.584 -9.787 -8.416 1.00 96.94 189 VAL A C 1
ATOM 1519 O O . VAL A 1 189 ? 9.562 -10.306 -7.959 1.00 96.94 189 VAL A O 1
ATOM 1522 N N . SER A 1 190 ? 11.169 -10.212 -9.540 1.00 96.38 190 SER A N 1
ATOM 1523 C CA . SER A 1 190 ? 10.637 -11.300 -10.373 1.00 96.38 190 SER A CA 1
ATOM 1524 C C . SER A 1 190 ? 10.573 -12.625 -9.599 1.00 96.38 190 SER A C 1
ATOM 1526 O O . SER A 1 190 ? 9.565 -13.331 -9.628 1.00 96.38 190 SER A O 1
ATOM 1528 N N . SER A 1 191 ? 11.636 -12.960 -8.858 1.00 95.38 191 SER A N 1
ATOM 1529 C CA . SER A 1 191 ? 11.736 -14.192 -8.063 1.00 95.38 191 SER A CA 1
ATOM 1530 C C . SER A 1 191 ? 10.764 -14.219 -6.880 1.00 95.38 191 SER A C 1
ATOM 1532 O O . SER A 1 191 ? 10.137 -15.247 -6.598 1.00 95.38 191 SER A O 1
ATOM 1534 N N . VAL A 1 192 ? 10.615 -13.100 -6.166 1.00 95.88 192 VAL A N 1
ATOM 1535 C CA . VAL A 1 192 ? 9.636 -12.963 -5.080 1.00 95.88 192 VAL A CA 1
ATOM 1536 C C . VAL A 1 192 ? 8.223 -13.110 -5.632 1.00 95.88 192 VAL A C 1
ATOM 1538 O O . VAL A 1 192 ? 7.456 -13.904 -5.088 1.00 95.88 192 VAL A O 1
ATOM 1541 N N . PHE A 1 193 ? 7.890 -12.419 -6.726 1.00 96.69 193 PHE A N 1
ATOM 1542 C CA . PHE A 1 193 ? 6.560 -12.517 -7.320 1.00 96.69 193 PHE A CA 1
ATOM 1543 C C . PHE A 1 193 ? 6.250 -13.933 -7.819 1.00 96.69 193 PHE A C 1
ATOM 1545 O O . PHE A 1 193 ? 5.182 -14.457 -7.514 1.00 96.69 193 PHE A O 1
ATOM 1552 N N . ALA A 1 194 ? 7.179 -14.594 -8.515 1.00 95.94 194 ALA A N 1
ATOM 1553 C CA . ALA A 1 194 ? 6.969 -15.955 -9.008 1.00 95.94 194 ALA A CA 1
ATOM 1554 C C . ALA A 1 194 ? 6.648 -16.941 -7.869 1.00 95.94 194 ALA A C 1
ATOM 1556 O O . ALA A 1 194 ? 5.677 -17.697 -7.949 1.00 95.94 194 ALA A O 1
ATOM 1557 N N . ARG A 1 195 ? 7.419 -16.900 -6.772 1.00 95.44 195 ARG A N 1
ATOM 1558 C CA . ARG A 1 195 ? 7.166 -17.730 -5.580 1.00 95.44 195 ARG A CA 1
ATOM 1559 C C . ARG A 1 195 ? 5.837 -17.378 -4.916 1.00 95.44 195 ARG A C 1
ATOM 1561 O O . ARG A 1 195 ? 5.072 -18.272 -4.556 1.00 95.44 195 ARG A O 1
ATOM 1568 N N . PHE A 1 196 ? 5.550 -16.083 -4.791 1.00 94.31 196 PHE A N 1
ATOM 1569 C CA . PHE A 1 196 ? 4.299 -15.588 -4.231 1.00 94.31 196 PHE A CA 1
ATOM 1570 C C . PHE A 1 196 ? 3.091 -16.072 -5.030 1.00 94.31 196 PHE A C 1
ATOM 1572 O O . PHE A 1 196 ? 2.151 -16.598 -4.436 1.00 94.31 196 PHE A O 1
ATOM 1579 N N . PHE A 1 197 ? 3.128 -15.949 -6.356 1.00 93.19 197 PHE A N 1
ATOM 1580 C CA . PHE A 1 197 ? 2.058 -16.388 -7.240 1.00 93.19 197 PHE A CA 1
ATOM 1581 C C . PHE A 1 197 ? 1.805 -17.890 -7.093 1.00 93.19 197 PHE A C 1
ATOM 1583 O O . PHE A 1 197 ? 0.675 -18.287 -6.822 1.00 93.19 197 PHE A O 1
ATOM 1590 N N . ILE A 1 198 ? 2.852 -18.720 -7.174 1.00 93.19 198 ILE A N 1
ATOM 1591 C CA . ILE A 1 198 ? 2.728 -20.182 -7.052 1.00 93.19 198 ILE A CA 1
ATOM 1592 C C . ILE A 1 198 ? 2.076 -20.573 -5.720 1.00 93.19 198 ILE A C 1
ATOM 1594 O O . ILE A 1 198 ? 1.153 -21.386 -5.699 1.00 93.19 198 ILE A O 1
ATOM 1598 N N . GLN A 1 199 ? 2.527 -19.985 -4.611 1.00 93.44 199 GLN A N 1
ATOM 1599 C CA . GLN A 1 199 ? 2.041 -20.360 -3.284 1.00 93.44 199 GLN A CA 1
ATOM 1600 C C . GLN A 1 199 ? 0.638 -19.818 -2.976 1.00 93.44 199 GLN A C 1
ATOM 1602 O O . GLN A 1 199 ? -0.087 -20.418 -2.185 1.00 93.44 199 GLN A O 1
ATOM 1607 N N . ASN A 1 200 ? 0.241 -18.698 -3.589 1.00 92.25 200 ASN A N 1
ATOM 1608 C CA . ASN A 1 200 ? -0.973 -17.971 -3.209 1.00 92.25 200 ASN A CA 1
ATOM 1609 C C . ASN A 1 200 ? -2.042 -17.914 -4.304 1.00 92.25 200 ASN A C 1
ATOM 1611 O O . ASN A 1 200 ? -3.102 -17.344 -4.065 1.00 92.25 200 ASN A O 1
ATOM 1615 N N . ALA A 1 201 ? -1.834 -18.537 -5.469 1.00 87.50 201 ALA A N 1
ATOM 1616 C CA . ALA A 1 201 ? -2.801 -18.525 -6.571 1.00 87.50 201 ALA A CA 1
ATOM 1617 C C . ALA A 1 201 ? -4.213 -18.956 -6.137 1.00 87.50 201 ALA A C 1
ATOM 1619 O O . ALA A 1 201 ? -5.204 -18.400 -6.601 1.00 87.50 201 ALA A O 1
ATOM 1620 N N . ALA A 1 202 ? -4.319 -19.917 -5.212 1.00 89.56 202 ALA A N 1
ATOM 1621 C CA . ALA A 1 202 ? -5.604 -20.359 -4.674 1.00 89.56 202 ALA A CA 1
ATOM 1622 C C . ALA A 1 202 ? -6.333 -19.268 -3.870 1.00 89.56 202 ALA A C 1
ATOM 1624 O O . ALA A 1 202 ? -7.555 -19.202 -3.929 1.00 89.56 202 ALA A O 1
ATOM 1625 N N . ARG A 1 203 ? -5.604 -18.390 -3.165 1.00 90.00 203 ARG A N 1
ATOM 1626 C CA . ARG A 1 203 ? -6.184 -17.306 -2.353 1.00 90.00 203 ARG A CA 1
ATOM 1627 C C . ARG A 1 203 ? -6.894 -16.253 -3.207 1.00 90.00 203 ARG A C 1
ATO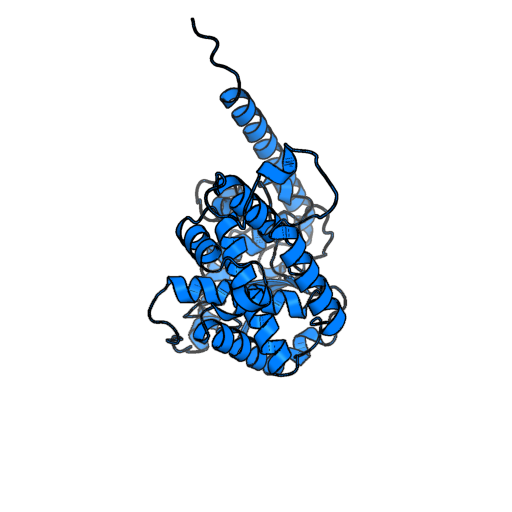M 1629 O O . ARG A 1 203 ? -7.814 -15.607 -2.724 1.00 90.00 203 ARG A O 1
ATOM 1636 N N . PHE A 1 204 ? -6.467 -16.078 -4.456 1.00 88.94 204 PHE A N 1
ATOM 1637 C CA . PHE A 1 204 ? -6.958 -15.010 -5.335 1.00 88.94 204 PHE A CA 1
ATOM 1638 C C . PHE A 1 204 ? -7.869 -15.500 -6.457 1.00 88.94 204 PHE A C 1
ATOM 1640 O O . PHE A 1 204 ? -8.484 -14.682 -7.131 1.00 88.94 204 PHE A O 1
ATOM 1647 N N . ARG A 1 205 ? -7.951 -16.818 -6.670 1.00 84.38 205 ARG A N 1
ATOM 1648 C CA . ARG A 1 205 ? -8.668 -17.422 -7.801 1.00 84.38 205 ARG A CA 1
ATOM 1649 C C . ARG A 1 205 ? -10.134 -16.999 -7.875 1.00 84.38 205 ARG A C 1
ATOM 1651 O O . ARG A 1 205 ? -10.624 -16.739 -8.966 1.00 84.38 205 ARG A O 1
ATOM 1658 N N . ASP A 1 206 ? -10.794 -16.945 -6.722 1.00 86.31 206 ASP A N 1
ATOM 1659 C CA . ASP A 1 206 ? -12.241 -16.737 -6.621 1.00 86.31 206 ASP A CA 1
ATOM 1660 C C . ASP A 1 206 ? -12.608 -15.345 -6.082 1.00 86.31 206 ASP A C 1
ATOM 1662 O O . ASP A 1 206 ? -13.766 -15.102 -5.737 1.00 86.31 206 ASP A O 1
ATOM 1666 N N . ALA A 1 207 ? -11.629 -14.436 -5.998 1.00 91.00 207 ALA A N 1
ATOM 1667 C CA . ALA A 1 207 ? -11.858 -13.074 -5.535 1.00 91.00 207 ALA A CA 1
ATOM 1668 C C . ALA A 1 207 ? -12.807 -12.342 -6.490 1.00 91.00 207 ALA A C 1
ATOM 1670 O O . ALA A 1 207 ? -12.612 -12.356 -7.708 1.00 91.00 207 ALA A O 1
ATOM 1671 N N . LYS A 1 208 ? -13.841 -11.701 -5.939 1.00 91.38 208 LYS A N 1
ATOM 1672 C CA . LYS A 1 208 ? -14.892 -11.047 -6.732 1.00 91.38 208 LYS A CA 1
ATOM 1673 C C . LYS A 1 208 ? -14.706 -9.545 -6.792 1.00 91.38 208 LYS A C 1
ATOM 1675 O O . LYS A 1 208 ? -14.897 -8.955 -7.850 1.00 91.38 208 LYS A O 1
ATOM 1680 N N . ASN A 1 209 ? -14.342 -8.944 -5.664 1.00 94.56 209 ASN A N 1
ATOM 1681 C CA . ASN A 1 209 ? -14.108 -7.511 -5.568 1.00 94.56 209 ASN A CA 1
ATOM 1682 C C . ASN A 1 209 ? -12.630 -7.273 -5.289 1.00 94.56 209 ASN A C 1
ATOM 1684 O O . ASN A 1 209 ? -12.071 -7.811 -4.336 1.00 94.56 209 ASN A O 1
ATOM 1688 N N . VAL A 1 210 ? -11.984 -6.491 -6.145 1.00 95.44 210 VAL A N 1
ATOM 1689 C CA . VAL A 1 210 ? -10.554 -6.207 -6.052 1.00 95.44 210 VAL A CA 1
ATOM 1690 C C . VAL A 1 210 ? -10.377 -4.706 -6.199 1.00 95.44 210 VAL A C 1
ATOM 1692 O O . VAL A 1 210 ? -10.700 -4.148 -7.246 1.00 95.44 210 VAL A O 1
ATOM 1695 N N . HIS A 1 211 ? -9.865 -4.055 -5.159 1.00 95.69 211 HIS A N 1
ATOM 1696 C CA . HIS A 1 211 ? -9.588 -2.621 -5.173 1.00 95.69 211 HIS A CA 1
ATOM 1697 C C . HIS A 1 211 ? -8.119 -2.391 -4.829 1.00 95.69 211 HIS A C 1
ATOM 1699 O O . HIS A 1 211 ? -7.686 -2.619 -3.702 1.00 95.69 211 HIS A O 1
ATOM 1705 N N . VAL A 1 212 ? -7.342 -1.962 -5.818 1.00 95.00 212 VAL A N 1
ATOM 1706 C CA . VAL A 1 212 ? -5.908 -1.681 -5.678 1.00 95.00 212 VAL A CA 1
ATOM 1707 C C . VAL A 1 212 ? -5.720 -0.194 -5.427 1.00 95.00 212 VAL A C 1
ATOM 1709 O O . VAL A 1 212 ? -6.254 0.607 -6.190 1.00 95.00 212 VAL A O 1
ATOM 1712 N N . GLY A 1 213 ? -4.954 0.189 -4.402 1.00 92.62 213 GLY A N 1
ATOM 1713 C CA . GLY A 1 213 ? -4.745 1.614 -4.111 1.00 92.62 213 GLY A CA 1
ATOM 1714 C C . GLY A 1 213 ? -6.035 2.341 -3.717 1.00 92.62 213 GLY A C 1
ATOM 1715 O O . GLY A 1 213 ? -6.197 3.514 -4.050 1.00 92.62 213 GLY A O 1
ATOM 1716 N N . ALA A 1 214 ? -6.986 1.637 -3.093 1.00 93.31 214 ALA A N 1
ATOM 1717 C CA . ALA A 1 214 ? -8.304 2.184 -2.795 1.00 93.31 214 ALA A CA 1
ATOM 1718 C C . ALA A 1 214 ? -8.197 3.365 -1.823 1.00 93.31 214 ALA A C 1
ATOM 1720 O O . ALA A 1 214 ? -7.533 3.273 -0.786 1.00 93.31 214 ALA A O 1
ATOM 1721 N N . THR A 1 215 ? -8.865 4.468 -2.158 1.00 94.06 215 THR A N 1
ATOM 1722 C CA . THR A 1 215 ? -9.076 5.594 -1.249 1.00 94.06 215 THR A CA 1
ATOM 1723 C C . THR A 1 215 ? -10.411 5.440 -0.530 1.00 94.06 215 THR A C 1
ATOM 1725 O O . THR A 1 215 ? -11.276 4.658 -0.923 1.00 94.06 215 THR A O 1
ATOM 1728 N N . PHE A 1 216 ? -10.578 6.194 0.547 1.00 95.88 216 PHE A N 1
ATOM 1729 C CA . PHE A 1 216 ? -11.759 6.168 1.391 1.00 95.88 216 PHE A CA 1
ATOM 1730 C C . PHE A 1 216 ? -12.419 7.544 1.402 1.00 95.88 216 PHE A C 1
ATOM 1732 O O . PHE A 1 216 ? -11.749 8.564 1.227 1.00 95.88 216 PHE A O 1
ATOM 1739 N N . SER A 1 217 ? -13.716 7.593 1.705 1.00 95.62 217 SER A N 1
ATOM 1740 C CA . SER A 1 217 ? -14.449 8.856 1.898 1.00 95.62 217 SER A CA 1
ATOM 1741 C C . SER A 1 217 ? -13.774 9.807 2.905 1.00 95.62 217 SER A C 1
ATOM 1743 O O . SER A 1 217 ? -13.896 11.024 2.791 1.00 95.62 217 SER A O 1
ATOM 1745 N N . GLY A 1 218 ? -13.018 9.275 3.873 1.00 95.94 218 GLY A N 1
ATOM 1746 C CA . GLY A 1 218 ? -12.229 10.059 4.821 1.00 95.94 218 GLY A CA 1
ATOM 1747 C C . GLY A 1 218 ? -10.813 10.433 4.398 1.00 95.94 218 GLY A C 1
ATOM 1748 O O . GLY A 1 218 ? -10.183 11.224 5.103 1.00 95.94 218 GLY A O 1
ATOM 1749 N N . SER A 1 219 ? -10.292 9.902 3.292 1.00 94.44 219 SER A N 1
ATOM 1750 C CA . SER A 1 219 ? -8.884 10.057 2.905 1.00 94.44 219 SER A CA 1
ATOM 1751 C C . SER A 1 219 ? -8.460 11.517 2.758 1.00 94.44 219 SER A C 1
ATOM 1753 O O . SER A 1 219 ? -7.378 11.892 3.213 1.00 94.44 219 SER A O 1
ATOM 1755 N N . GLU A 1 220 ? -9.314 12.371 2.193 1.00 92.19 220 GLU A N 1
ATOM 1756 C CA . GLU A 1 220 ? -9.016 13.800 2.033 1.00 92.19 220 GLU A CA 1
ATOM 1757 C C . GLU A 1 220 ? -8.841 14.517 3.375 1.00 92.19 220 GLU A C 1
ATOM 1759 O O . GLU A 1 220 ? -7.952 15.363 3.515 1.00 92.19 220 GLU A O 1
ATOM 1764 N N . HIS A 1 221 ? -9.614 14.132 4.399 1.00 94.12 221 HIS A N 1
ATOM 1765 C CA . HIS A 1 221 ? -9.514 14.758 5.714 1.00 94.12 221 HIS A CA 1
ATOM 1766 C C . HIS A 1 221 ? -8.126 14.578 6.328 1.00 94.12 221 HIS A C 1
ATOM 1768 O O . HIS A 1 221 ? -7.697 15.450 7.077 1.00 94.12 221 HIS A O 1
ATOM 1774 N N . ILE A 1 222 ? -7.394 13.511 5.994 1.00 90.25 222 ILE A N 1
ATOM 1775 C CA . ILE A 1 222 ? -6.061 13.232 6.545 1.00 90.25 222 ILE A CA 1
ATOM 1776 C C . ILE A 1 222 ? -4.907 13.577 5.590 1.00 90.25 222 ILE A C 1
ATOM 1778 O O . ILE A 1 222 ? -3.757 13.243 5.873 1.00 90.25 222 ILE A O 1
ATOM 1782 N N . GLY A 1 223 ? -5.194 14.308 4.506 1.00 84.19 223 GLY A N 1
ATOM 1783 C CA . GLY A 1 223 ? -4.205 14.721 3.505 1.00 84.19 223 GLY A CA 1
ATOM 1784 C C . GLY A 1 223 ? -3.889 13.652 2.458 1.00 84.19 223 GLY A C 1
ATOM 1785 O O . GLY A 1 223 ? -2.839 13.724 1.827 1.00 84.19 223 GLY A O 1
ATOM 1786 N N . GLY A 1 224 ? -4.783 12.678 2.289 1.00 87.62 224 GLY A N 1
ATOM 1787 C CA . GLY A 1 224 ? -4.602 11.519 1.427 1.00 87.62 224 GLY A CA 1
ATOM 1788 C C . GLY A 1 224 ? -4.328 10.254 2.238 1.00 87.62 224 GLY A C 1
ATOM 1789 O O . GLY A 1 224 ? -3.528 10.238 3.178 1.00 87.62 224 GLY A O 1
ATOM 1790 N N . ALA A 1 225 ? -5.021 9.185 1.864 1.00 90.31 225 ALA A N 1
ATOM 1791 C CA . ALA A 1 225 ? -4.810 7.843 2.377 1.00 90.31 225 ALA A CA 1
ATOM 1792 C C . ALA A 1 225 ? -5.316 6.843 1.339 1.00 90.31 225 ALA A C 1
ATOM 1794 O O . ALA A 1 225 ? -6.486 6.880 0.959 1.00 90.31 225 ALA A O 1
ATOM 1795 N N . ASP A 1 226 ? -4.439 5.956 0.908 1.00 90.62 226 ASP A N 1
ATOM 1796 C CA . ASP A 1 226 ? -4.748 4.811 0.070 1.00 90.62 226 ASP A CA 1
ATOM 1797 C C . ASP A 1 226 ? -4.190 3.553 0.735 1.00 90.62 226 ASP A C 1
ATOM 1799 O O . ASP A 1 226 ? -3.131 3.590 1.374 1.00 90.62 226 ASP A O 1
ATOM 1803 N N . CYS A 1 227 ? -4.934 2.454 0.652 1.00 93.50 227 CYS A N 1
ATOM 1804 C CA . CYS A 1 227 ? -4.451 1.145 1.077 1.00 93.50 227 CYS A CA 1
ATOM 1805 C C . CYS A 1 227 ? -3.866 0.368 -0.102 1.00 93.50 227 CYS A C 1
ATOM 1807 O O . CYS A 1 227 ? -4.245 0.604 -1.247 1.00 93.50 227 CYS A O 1
ATOM 1809 N N . ASP A 1 228 ? -3.017 -0.620 0.173 1.00 94.69 228 ASP A N 1
ATOM 1810 C CA . ASP A 1 228 ? -2.399 -1.411 -0.894 1.00 94.69 228 ASP A CA 1
ATOM 1811 C C . ASP A 1 228 ? -3.444 -2.215 -1.680 1.00 94.69 228 ASP A C 1
ATOM 1813 O O . ASP A 1 228 ? -3.510 -2.122 -2.911 1.00 94.69 228 ASP A O 1
ATOM 1817 N N . LEU A 1 229 ? -4.287 -2.977 -0.974 1.00 96.62 229 LEU A N 1
ATOM 1818 C CA . LEU A 1 229 ? -5.280 -3.849 -1.592 1.00 96.62 229 LEU A CA 1
ATOM 1819 C C . LEU A 1 229 ? -6.491 -4.080 -0.680 1.00 96.62 229 LEU A C 1
ATOM 1821 O O . LEU A 1 229 ? -6.349 -4.370 0.505 1.00 96.62 229 LEU A O 1
ATOM 1825 N N . ILE A 1 230 ? -7.685 -4.051 -1.262 1.00 97.88 230 ILE A N 1
ATOM 1826 C CA . ILE A 1 230 ? -8.886 -4.666 -0.694 1.00 97.88 230 ILE A CA 1
ATOM 1827 C C . ILE A 1 230 ? -9.260 -5.837 -1.593 1.00 97.88 230 ILE A C 1
ATOM 1829 O O . ILE A 1 230 ? -9.463 -5.665 -2.796 1.00 97.88 230 ILE A O 1
ATOM 1833 N N . LEU A 1 231 ? -9.325 -7.026 -1.002 1.00 96.44 231 LEU A N 1
ATOM 1834 C CA . LEU A 1 231 ? -9.743 -8.251 -1.668 1.00 96.44 231 LEU A CA 1
ATOM 1835 C C . LEU A 1 231 ? -11.018 -8.755 -0.995 1.00 96.44 231 LEU A C 1
ATOM 1837 O O . LEU A 1 231 ? -11.000 -9.151 0.170 1.00 96.44 231 LEU A O 1
ATOM 1841 N N . ASP A 1 232 ? -12.127 -8.699 -1.721 1.00 96.31 232 ASP A N 1
ATOM 1842 C CA . ASP A 1 232 ? -13.484 -8.873 -1.220 1.00 96.31 232 ASP A CA 1
ATOM 1843 C C . ASP A 1 232 ? -13.775 -7.957 -0.027 1.00 96.31 232 ASP A C 1
ATOM 1845 O O . ASP A 1 232 ? -14.040 -6.775 -0.207 1.00 96.31 232 ASP A O 1
ATOM 1849 N N . ARG A 1 233 ? -13.717 -8.491 1.194 1.00 97.38 233 ARG A N 1
ATOM 1850 C CA . ARG A 1 233 ? -13.946 -7.751 2.445 1.00 97.38 233 ARG A CA 1
ATOM 1851 C C . ARG A 1 233 ? -12.704 -7.728 3.334 1.00 97.38 233 ARG A C 1
ATOM 1853 O O . ARG A 1 233 ? -12.799 -7.459 4.532 1.00 97.38 233 ARG A O 1
ATOM 1860 N N . THR A 1 234 ? -11.543 -8.051 2.772 1.00 98.25 234 THR A N 1
ATOM 1861 C CA . THR A 1 234 ? -10.267 -8.091 3.482 1.00 98.25 234 THR A CA 1
ATOM 1862 C C . THR A 1 234 ? -9.401 -6.916 3.059 1.00 98.25 234 THR A C 1
ATOM 1864 O O . THR A 1 234 ? -9.005 -6.819 1.900 1.00 98.25 234 THR A O 1
ATOM 1867 N N . LEU A 1 235 ? -9.063 -6.054 4.016 1.00 98.56 235 LEU A N 1
ATOM 1868 C CA . LEU A 1 235 ? -8.078 -4.994 3.835 1.00 98.56 235 LEU A CA 1
ATOM 1869 C C . LEU A 1 235 ? -6.668 -5.564 4.037 1.00 98.56 235 LEU A C 1
ATOM 1871 O O . LEU A 1 235 ? -6.361 -6.106 5.101 1.00 98.56 235 LEU A O 1
ATOM 1875 N N . ILE A 1 236 ? -5.817 -5.438 3.022 1.00 97.88 236 ILE A N 1
ATOM 1876 C CA . ILE A 1 236 ? -4.492 -6.053 2.947 1.00 97.88 236 ILE A CA 1
ATOM 1877 C C . ILE A 1 236 ? -3.421 -4.959 2.857 1.00 97.88 236 ILE A C 1
ATOM 1879 O O . ILE A 1 236 ? -3.534 -4.025 2.066 1.00 97.88 236 ILE A O 1
ATOM 1883 N N . ASP A 1 237 ? -2.366 -5.111 3.654 1.00 96.31 237 ASP A N 1
ATOM 1884 C CA . ASP A 1 237 ? -1.174 -4.256 3.651 1.00 96.31 237 ASP A CA 1
ATOM 1885 C C . ASP A 1 237 ? 0.077 -5.125 3.415 1.00 96.31 237 ASP A C 1
ATOM 1887 O O . ASP A 1 237 ? 0.296 -6.138 4.099 1.00 96.31 237 ASP A O 1
ATOM 1891 N N . PHE A 1 238 ? 0.875 -4.772 2.404 1.00 95.69 238 PHE A N 1
ATOM 1892 C CA . PHE A 1 238 ? 2.045 -5.523 1.960 1.00 95.69 238 PHE A CA 1
ATOM 1893 C C . PHE A 1 238 ? 3.312 -5.062 2.690 1.00 95.69 238 PHE A C 1
ATOM 1895 O O . PHE A 1 238 ? 3.673 -3.889 2.730 1.00 95.69 238 PHE A O 1
ATOM 1902 N N . LYS A 1 239 ? 4.065 -6.019 3.241 1.00 94.12 239 LYS A N 1
ATOM 1903 C CA . LYS A 1 239 ? 5.315 -5.788 3.979 1.00 94.12 239 LYS A CA 1
ATOM 1904 C C . LYS A 1 239 ? 6.454 -6.628 3.410 1.00 94.12 239 LYS A C 1
ATOM 1906 O O . LYS A 1 239 ? 6.718 -7.751 3.836 1.00 94.12 239 LYS A O 1
ATOM 1911 N N . ALA A 1 240 ? 7.184 -6.055 2.459 1.00 92.56 240 ALA A N 1
ATOM 1912 C CA . ALA A 1 240 ? 8.336 -6.684 1.811 1.00 92.56 240 ALA A CA 1
ATOM 1913 C C . ALA A 1 240 ? 9.673 -6.389 2.533 1.00 92.56 240 ALA A C 1
ATOM 1915 O O . ALA A 1 240 ? 10.639 -5.921 1.934 1.00 92.56 240 ALA A O 1
ATOM 1916 N N . SER A 1 241 ? 9.742 -6.651 3.842 1.00 88.19 241 SER A N 1
ATOM 1917 C CA . SER A 1 241 ? 10.924 -6.378 4.675 1.00 88.19 241 SER A CA 1
ATOM 1918 C C . SER A 1 241 ? 11.909 -7.552 4.757 1.00 88.19 241 SER A C 1
ATOM 1920 O O . SER A 1 241 ? 11.521 -8.711 4.638 1.00 88.19 241 SER A O 1
ATOM 1922 N N . LYS A 1 242 ? 13.186 -7.257 5.054 1.00 89.00 242 LYS A N 1
ATOM 1923 C CA . LYS A 1 242 ? 14.258 -8.247 5.304 1.00 89.00 242 LYS A CA 1
ATOM 1924 C C . LYS A 1 242 ? 13.856 -9.364 6.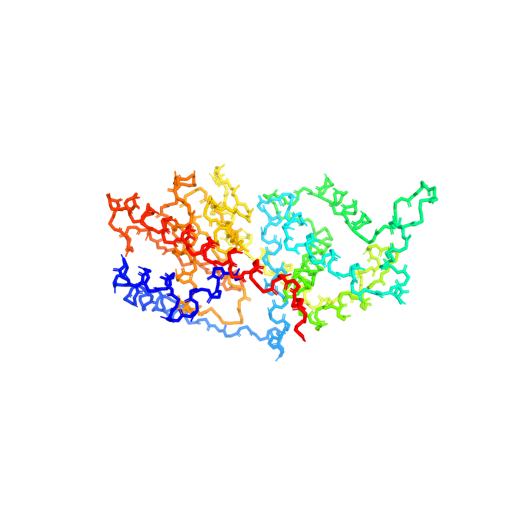278 1.00 89.00 242 LYS A C 1
ATOM 1926 O O . LYS A 1 242 ? 14.126 -10.532 6.035 1.00 89.00 242 LYS A O 1
ATOM 1931 N N . LEU A 1 243 ? 13.209 -8.996 7.379 1.00 87.88 243 LEU A N 1
ATOM 1932 C CA . LEU A 1 243 ? 12.603 -9.920 8.334 1.00 87.88 243 LEU A CA 1
ATOM 1933 C C . LEU A 1 243 ? 11.124 -9.576 8.466 1.00 87.88 243 LEU A C 1
ATOM 1935 O O . LEU A 1 243 ? 10.800 -8.381 8.512 1.00 87.88 243 LEU A O 1
ATOM 1939 N N . PRO A 1 244 ? 10.230 -10.567 8.574 1.00 86.06 244 PRO A N 1
ATOM 1940 C CA . PRO A 1 244 ? 8.840 -10.292 8.866 1.00 86.06 244 PRO A CA 1
ATOM 1941 C C . PRO A 1 244 ? 8.749 -9.893 10.340 1.00 86.06 244 PRO A C 1
ATOM 1943 O O . PRO A 1 244 ? 9.129 -10.637 11.245 1.00 86.06 244 PRO A O 1
ATOM 1946 N N . ASN A 1 245 ? 8.281 -8.678 10.602 1.00 87.44 245 ASN A N 1
ATOM 1947 C CA . ASN A 1 245 ? 7.994 -8.220 11.951 1.00 87.44 245 ASN A CA 1
ATOM 1948 C C . ASN A 1 245 ? 6.662 -7.476 11.987 1.00 87.44 245 ASN A C 1
ATOM 1950 O O . ASN A 1 245 ? 6.301 -6.769 11.052 1.00 87.44 245 ASN A O 1
ATOM 1954 N N . ILE A 1 246 ? 5.926 -7.632 13.089 1.00 85.94 246 ILE A N 1
ATOM 1955 C CA . ILE A 1 246 ? 4.753 -6.797 13.351 1.00 85.94 246 ILE A CA 1
ATOM 1956 C C . ILE A 1 246 ? 5.205 -5.609 14.170 1.00 85.94 246 ILE A C 1
ATOM 1958 O O . ILE A 1 246 ? 5.463 -5.710 15.380 1.00 85.94 246 ILE A O 1
ATOM 1962 N N . ARG A 1 247 ? 5.266 -4.464 13.505 1.00 87.69 247 ARG A N 1
ATOM 1963 C CA . ARG A 1 247 ? 5.335 -3.191 14.198 1.00 87.69 247 ARG A CA 1
ATOM 1964 C C . ARG A 1 247 ? 3.932 -2.763 14.593 1.00 87.69 247 ARG A C 1
ATOM 1966 O O . ARG A 1 247 ? 2.955 -3.147 13.957 1.00 87.69 247 ARG A O 1
ATOM 1973 N N . LEU A 1 248 ? 3.839 -2.037 15.700 1.00 88.19 248 LEU A N 1
ATOM 1974 C CA . LEU A 1 248 ? 2.537 -1.668 16.243 1.00 88.19 248 LEU A CA 1
ATOM 1975 C C . LEU A 1 248 ? 1.804 -0.760 15.246 1.00 88.19 248 LEU A C 1
ATOM 1977 O O . LEU A 1 248 ? 0.627 -0.961 14.979 1.00 88.19 248 LEU A O 1
ATOM 1981 N N . GLU A 1 249 ? 2.538 0.159 14.624 1.00 90.69 249 GLU A N 1
ATOM 1982 C CA . GLU A 1 249 ? 2.058 1.079 13.598 1.00 90.69 249 GLU A CA 1
ATOM 1983 C C . GLU A 1 249 ? 1.363 0.410 12.405 1.00 90.69 249 GLU A C 1
ATOM 1985 O O . GLU A 1 249 ? 0.441 1.009 11.867 1.00 90.69 249 GLU A O 1
ATOM 1990 N N . TYR A 1 250 ? 1.720 -0.824 12.031 1.00 93.50 250 TYR A N 1
ATOM 1991 C CA . TYR A 1 250 ? 1.055 -1.526 10.923 1.00 93.50 250 TYR A CA 1
ATOM 1992 C C . TYR A 1 250 ? -0.406 -1.837 11.263 1.00 93.50 250 TYR A C 1
ATOM 1994 O O . TYR A 1 250 ? -1.297 -1.667 10.438 1.00 93.50 250 TYR A O 1
ATOM 2002 N N . VAL A 1 251 ? -0.670 -2.226 12.515 1.00 95.50 251 VAL A N 1
ATOM 2003 C CA . VAL A 1 251 ? -2.035 -2.512 12.970 1.00 95.50 251 VAL A CA 1
ATOM 2004 C C . VAL A 1 251 ? -2.840 -1.218 13.101 1.00 95.50 251 VAL A C 1
ATOM 2006 O O . VAL A 1 251 ? -3.991 -1.174 12.680 1.00 95.50 251 VAL A O 1
ATOM 2009 N N . TYR A 1 252 ? -2.233 -0.133 13.601 1.00 96.56 252 TYR A N 1
ATOM 2010 C CA . TYR A 1 252 ? -2.911 1.172 13.619 1.00 96.56 252 TYR A CA 1
ATOM 2011 C C . TYR A 1 252 ? -3.216 1.694 12.221 1.00 96.56 252 TYR A C 1
ATOM 2013 O O . TYR A 1 252 ? -4.243 2.334 12.036 1.00 96.56 252 TYR A O 1
ATOM 2021 N N . GLN A 1 253 ? -2.337 1.453 11.251 1.00 95.19 253 GLN A N 1
ATOM 2022 C CA . GLN A 1 253 ? -2.555 1.882 9.877 1.00 95.19 253 GLN A CA 1
ATOM 2023 C C . GLN A 1 253 ? -3.773 1.173 9.268 1.00 95.19 253 GLN A C 1
ATOM 2025 O O . GLN A 1 253 ? -4.653 1.848 8.741 1.00 95.19 253 GLN A O 1
ATOM 2030 N N . LEU A 1 254 ? -3.883 -0.151 9.435 1.00 97.75 254 LEU A N 1
ATOM 2031 C CA . LEU A 1 254 ? -5.060 -0.924 9.014 1.00 97.75 254 LEU A CA 1
ATOM 2032 C C . LEU A 1 254 ? -6.351 -0.448 9.697 1.00 97.75 254 LEU A C 1
ATOM 2034 O O . LEU A 1 254 ? -7.364 -0.252 9.027 1.00 97.75 254 LEU A O 1
ATOM 2038 N N . ILE A 1 255 ? -6.306 -0.187 11.008 1.00 98.19 255 ILE A N 1
ATOM 2039 C CA . ILE A 1 255 ? -7.444 0.389 11.741 1.00 98.19 255 ILE A CA 1
ATOM 2040 C C . ILE A 1 255 ? -7.801 1.776 11.198 1.00 98.19 255 ILE A C 1
ATOM 2042 O O . ILE A 1 255 ? -8.973 2.083 11.004 1.00 98.19 255 ILE A O 1
ATOM 2046 N N . GLY A 1 256 ? -6.799 2.612 10.935 1.00 97.56 256 GLY A N 1
ATOM 2047 C CA . GLY A 1 256 ? -6.985 3.945 10.382 1.00 97.56 256 GLY A CA 1
ATOM 2048 C C . GLY A 1 256 ? -7.716 3.907 9.044 1.00 97.56 256 GLY A C 1
ATOM 2049 O O . GLY A 1 256 ? -8.729 4.578 8.898 1.00 97.56 256 GLY A O 1
ATOM 2050 N N . TYR A 1 257 ? -7.265 3.076 8.103 1.00 97.88 257 TYR A N 1
ATOM 2051 C CA . TYR A 1 257 ? -7.951 2.864 6.825 1.00 97.88 257 TYR A CA 1
ATOM 2052 C C . TYR A 1 257 ? -9.398 2.397 7.012 1.00 97.88 257 TYR A C 1
ATOM 2054 O O . TYR A 1 257 ? -10.315 2.987 6.449 1.00 97.88 257 TYR A O 1
ATOM 2062 N N . PHE A 1 258 ? -9.622 1.404 7.875 1.00 98.44 258 PHE A N 1
ATOM 2063 C CA . PHE A 1 258 ? -10.963 0.911 8.188 1.00 98.44 258 PHE A CA 1
ATOM 2064 C C . PHE A 1 258 ? -11.902 1.992 8.743 1.00 98.44 258 PHE A C 1
ATOM 2066 O O . PHE A 1 258 ? -13.090 2.011 8.410 1.00 98.44 258 PHE A O 1
ATOM 2073 N N . LEU A 1 259 ? -11.389 2.890 9.586 1.00 98.44 259 LEU A N 1
ATOM 2074 C CA . LEU A 1 259 ? -12.167 3.992 10.146 1.00 98.44 259 LEU A CA 1
ATOM 2075 C C . LEU A 1 259 ? -12.394 5.132 9.142 1.00 98.44 259 LEU A C 1
ATOM 2077 O O . LEU A 1 259 ? -13.384 5.845 9.276 1.00 98.44 259 LEU A O 1
ATOM 2081 N N . LEU A 1 260 ? -11.510 5.307 8.153 1.00 98.12 260 LEU A N 1
ATOM 2082 C CA . LEU A 1 260 ? -11.679 6.288 7.072 1.00 98.12 260 LEU A CA 1
ATOM 2083 C C . LEU A 1 260 ? -12.754 5.872 6.056 1.00 98.12 260 LEU A C 1
ATOM 2085 O O . LEU A 1 260 ? -13.277 6.736 5.352 1.00 98.12 260 LEU A O 1
ATOM 2089 N N . ASP A 1 261 ? -13.110 4.587 5.994 1.00 98.00 261 ASP A N 1
ATOM 2090 C CA . ASP A 1 261 ? -14.262 4.065 5.248 1.00 98.00 261 ASP A CA 1
ATOM 2091 C C . ASP A 1 261 ? -15.588 4.415 5.955 1.00 98.00 261 ASP A C 1
ATOM 2093 O O . ASP A 1 261 ? -16.286 3.547 6.483 1.00 98.00 261 ASP A O 1
ATOM 2097 N N . TYR A 1 262 ? -15.908 5.712 6.049 1.00 97.88 262 TYR A N 1
ATOM 2098 C CA . TYR A 1 262 ? -17.016 6.205 6.878 1.00 97.88 262 TYR A CA 1
ATOM 2099 C C . TYR A 1 262 ? -18.364 5.574 6.538 1.00 97.88 262 TYR A C 1
ATOM 2101 O O . TYR A 1 262 ? -19.149 5.297 7.443 1.00 97.88 262 TYR A O 1
ATOM 2109 N N . GLU A 1 263 ? -18.614 5.358 5.250 1.00 96.75 263 GLU A N 1
ATOM 2110 C CA . GLU A 1 263 ? -19.899 4.895 4.727 1.00 96.75 263 GLU A CA 1
ATOM 2111 C C . GLU A 1 263 ? -19.965 3.359 4.575 1.00 96.75 263 GLU A C 1
ATOM 2113 O O . GLU A 1 263 ? -20.939 2.846 4.033 1.00 96.75 263 GLU A O 1
ATOM 2118 N N . ASP A 1 264 ? -18.959 2.618 5.072 1.00 97.31 264 ASP A N 1
ATOM 2119 C CA . ASP A 1 264 ? -18.824 1.157 4.903 1.00 97.31 264 ASP A CA 1
ATOM 2120 C C . ASP A 1 264 ? -18.869 0.713 3.429 1.00 97.31 264 ASP A C 1
ATOM 2122 O O . ASP A 1 264 ? -19.432 -0.336 3.110 1.00 97.31 264 ASP A O 1
ATOM 2126 N N . GLU A 1 265 ? -18.285 1.509 2.527 1.00 97.69 265 GLU A N 1
ATOM 2127 C CA . GLU A 1 265 ? -18.346 1.303 1.074 1.00 97.69 265 GLU A CA 1
ATOM 2128 C C . GLU A 1 265 ? -17.766 -0.060 0.687 1.00 97.69 265 GLU A C 1
ATOM 2130 O O . GLU A 1 265 ? -18.362 -0.812 -0.087 1.00 97.69 265 GLU A O 1
ATOM 2135 N N . TYR A 1 266 ? -16.630 -0.409 1.292 1.00 97.81 266 TYR A N 1
ATOM 2136 C CA . TYR A 1 266 ? -15.906 -1.643 0.997 1.00 97.81 266 TYR A CA 1
ATOM 2137 C C . TYR A 1 266 ? -16.331 -2.820 1.879 1.00 97.81 266 TYR A C 1
ATOM 2139 O O . TYR A 1 266 ? -15.838 -3.934 1.703 1.00 97.81 266 TYR A O 1
ATOM 2147 N N . GLN A 1 267 ? -17.227 -2.594 2.848 1.00 97.44 267 GLN A N 1
ATOM 2148 C CA . GLN A 1 267 ? -17.711 -3.617 3.778 1.00 97.44 267 GLN A CA 1
ATOM 2149 C C . GLN A 1 267 ? -16.578 -4.436 4.415 1.00 97.44 267 GLN A C 1
ATOM 2151 O O . GLN A 1 267 ? -16.674 -5.660 4.519 1.00 97.44 267 GLN A O 1
ATOM 2156 N N . ILE A 1 268 ? -15.489 -3.781 4.827 1.00 98.44 268 ILE A N 1
ATOM 2157 C CA . ILE A 1 268 ? -14.304 -4.454 5.374 1.00 98.44 268 ILE A CA 1
ATOM 2158 C C . ILE A 1 268 ? -14.696 -5.235 6.636 1.00 98.44 268 ILE A C 1
ATOM 2160 O O . ILE A 1 268 ? -15.294 -4.681 7.562 1.00 98.44 268 ILE A O 1
ATOM 2164 N N . ARG A 1 269 ? -14.368 -6.530 6.671 1.00 98.12 269 ARG A N 1
ATOM 2165 C CA . ARG A 1 269 ? -14.620 -7.443 7.803 1.00 98.12 269 ARG A CA 1
ATOM 2166 C C . ARG A 1 269 ? -13.362 -8.124 8.321 1.00 98.12 269 ARG A C 1
ATOM 2168 O O . ARG A 1 269 ? -13.333 -8.503 9.485 1.00 98.12 269 ARG A O 1
ATOM 2175 N N . ALA A 1 270 ? -12.311 -8.187 7.511 1.00 98.38 270 ALA A N 1
ATOM 2176 C CA . ALA A 1 270 ? -11.041 -8.776 7.903 1.00 98.38 270 ALA A CA 1
ATOM 2177 C C . ALA A 1 270 ? -9.861 -7.872 7.551 1.00 98.38 270 ALA A C 1
ATOM 2179 O O . ALA A 1 270 ? -9.911 -7.052 6.630 1.00 98.38 270 ALA A O 1
ATOM 2180 N N . PHE A 1 271 ? -8.771 -8.081 8.271 1.00 98.50 271 PHE A N 1
ATOM 2181 C CA . PHE A 1 271 ? -7.479 -7.469 8.039 1.00 98.50 271 PHE A CA 1
ATOM 2182 C C . PHE A 1 271 ? -6.454 -8.531 7.682 1.00 98.50 271 PHE A C 1
ATOM 2184 O O . PHE A 1 271 ? -6.488 -9.652 8.197 1.00 98.50 271 PHE A O 1
ATOM 2191 N N . SER A 1 272 ? -5.489 -8.153 6.851 1.00 97.44 272 SER A N 1
ATOM 2192 C CA . SER A 1 272 ? -4.344 -8.998 6.575 1.00 97.44 272 SER A CA 1
ATOM 2193 C C . SER A 1 272 ? -3.052 -8.214 6.435 1.00 97.44 272 SER A C 1
ATOM 2195 O O . SER A 1 272 ? -2.970 -7.222 5.712 1.00 97.44 272 SER A O 1
ATOM 2197 N N . LEU A 1 273 ? -2.013 -8.711 7.099 1.00 97.00 273 LEU A N 1
ATOM 2198 C CA . LEU A 1 273 ? -0.639 -8.313 6.827 1.00 97.00 273 LEU A CA 1
ATOM 2199 C C . LEU A 1 273 ? 0.016 -9.406 5.994 1.00 97.00 273 LEU A C 1
ATOM 2201 O O . LEU A 1 273 ? 0.215 -10.531 6.461 1.00 97.00 273 LEU A O 1
ATOM 2205 N N . CYS A 1 274 ? 0.356 -9.059 4.761 1.00 96.06 274 CYS A N 1
ATOM 2206 C CA . CYS A 1 274 ? 1.017 -9.956 3.833 1.00 96.06 274 CYS A CA 1
ATOM 2207 C C . CYS A 1 274 ? 2.510 -9.648 3.807 1.00 96.06 274 CYS A C 1
ATOM 2209 O O . CYS A 1 274 ? 2.909 -8.499 3.647 1.00 96.06 274 CYS A O 1
ATOM 2211 N N . PHE A 1 275 ? 3.344 -10.677 3.920 1.00 95.88 275 PHE A N 1
ATOM 2212 C CA . PHE A 1 275 ? 4.799 -10.582 3.851 1.00 95.88 275 PHE A CA 1
ATOM 2213 C C . PHE A 1 275 ? 5.289 -11.327 2.603 1.00 95.88 275 PHE A C 1
ATOM 2215 O O . PHE A 1 275 ? 5.701 -12.483 2.720 1.00 95.88 275 PHE A O 1
ATOM 2222 N N . PRO A 1 276 ? 5.258 -10.708 1.402 1.00 95.12 276 PRO A N 1
ATOM 2223 C CA . PRO A 1 276 ? 5.456 -11.424 0.138 1.00 95.12 276 PRO A CA 1
ATOM 2224 C C . PRO A 1 276 ? 6.801 -12.148 0.062 1.00 95.12 276 PRO A C 1
ATOM 2226 O O . PRO A 1 276 ? 6.868 -13.294 -0.363 1.00 95.12 276 PRO A O 1
ATOM 2229 N N . ARG A 1 277 ? 7.865 -11.509 0.561 1.00 93.25 277 ARG A N 1
ATOM 2230 C CA . ARG A 1 277 ? 9.226 -12.069 0.614 1.00 93.25 277 ARG A CA 1
ATOM 2231 C C . ARG A 1 277 ? 9.323 -13.345 1.456 1.00 93.25 277 ARG A C 1
ATOM 2233 O O . ARG A 1 277 ? 10.134 -14.213 1.157 1.00 93.25 277 ARG A O 1
ATOM 2240 N N . HIS A 1 278 ? 8.478 -13.453 2.478 1.00 93.25 278 HIS A N 1
ATOM 2241 C CA . HIS A 1 278 ? 8.435 -14.577 3.420 1.00 93.25 278 HIS A CA 1
ATOM 2242 C C . HIS A 1 278 ? 7.271 -15.528 3.142 1.00 93.25 278 HIS A C 1
ATOM 2244 O O . HIS A 1 278 ? 7.068 -16.476 3.894 1.00 93.25 278 HIS A O 1
ATOM 2250 N N . LEU A 1 279 ? 6.499 -15.262 2.079 1.00 93.19 279 LEU A N 1
ATOM 2251 C CA . LEU A 1 279 ? 5.338 -16.043 1.650 1.00 93.19 279 LEU A CA 1
ATOM 2252 C C . LEU A 1 279 ? 4.350 -16.308 2.799 1.00 93.19 279 LEU A C 1
ATOM 2254 O O . LEU A 1 279 ? 3.769 -17.387 2.914 1.00 93.19 279 LEU A O 1
ATOM 2258 N N . PHE A 1 280 ? 4.182 -15.308 3.667 1.00 94.25 280 PHE A N 1
ATOM 2259 C CA . PHE A 1 280 ? 3.444 -15.435 4.916 1.00 94.25 280 PHE A CA 1
ATOM 2260 C C . PHE A 1 280 ? 2.310 -14.421 5.011 1.00 94.25 280 PHE A C 1
ATOM 2262 O O . PHE A 1 280 ? 2.478 -13.248 4.673 1.00 94.25 280 PHE A O 1
ATOM 2269 N N . TRP A 1 281 ? 1.178 -14.882 5.536 1.00 95.25 281 TRP A N 1
ATOM 2270 C CA . TRP A 1 281 ? -0.021 -14.086 5.761 1.00 95.25 281 TRP A CA 1
ATOM 2271 C C . TRP A 1 281 ? -0.381 -14.084 7.231 1.00 95.25 281 TRP A C 1
ATOM 2273 O O . TRP A 1 281 ? -0.334 -15.114 7.912 1.00 95.25 281 TRP A O 1
ATOM 2283 N N . LEU A 1 282 ? -0.791 -12.919 7.708 1.00 95.94 282 LEU A N 1
ATOM 2284 C CA . LEU A 1 282 ? -1.294 -12.754 9.051 1.00 95.94 282 LEU A CA 1
ATOM 2285 C C . LEU A 1 282 ? -2.686 -12.133 9.008 1.00 95.94 282 LEU A C 1
ATOM 2287 O O . LEU A 1 282 ? -2.835 -10.914 9.048 1.00 95.94 282 LEU A O 1
ATOM 2291 N N . ASP A 1 283 ? -3.677 -13.016 8.953 1.00 96.56 283 ASP A N 1
ATOM 2292 C CA . ASP A 1 283 ? -5.097 -12.675 8.949 1.00 96.56 283 ASP A CA 1
ATOM 2293 C C . ASP A 1 283 ? -5.644 -12.519 10.380 1.00 96.56 283 ASP A C 1
ATOM 2295 O O . ASP A 1 283 ? -5.227 -13.257 11.291 1.00 96.56 283 ASP A O 1
ATOM 2299 N N . PHE A 1 284 ? -6.552 -11.559 10.566 1.00 97.38 284 PHE A N 1
ATOM 2300 C CA . PHE A 1 284 ? -7.341 -11.335 11.784 1.00 97.38 284 PHE A CA 1
ATOM 2301 C C . PHE A 1 284 ? -8.631 -10.563 11.460 1.00 97.38 284 PHE A C 1
ATOM 2303 O O . PHE A 1 284 ? -8.666 -9.780 10.511 1.00 97.38 284 PHE A O 1
ATOM 2310 N N . GLU A 1 285 ? -9.692 -10.777 12.233 1.00 97.81 285 GLU A N 1
ATOM 2311 C CA . GLU A 1 285 ? -11.015 -10.198 11.952 1.00 97.81 285 GLU A CA 1
ATOM 2312 C C . GLU A 1 285 ? -11.184 -8.802 12.574 1.00 97.81 285 GLU A C 1
ATOM 2314 O O . GLU A 1 285 ? -10.594 -8.477 13.609 1.00 97.81 285 GLU A O 1
ATOM 2319 N N . VAL A 1 286 ? -12.045 -7.974 11.974 1.00 97.94 286 VAL A N 1
ATOM 2320 C CA . VAL A 1 286 ? -12.453 -6.669 12.535 1.00 97.94 286 VAL A CA 1
ATOM 2321 C C . VAL A 1 286 ? -13.123 -6.853 13.898 1.00 97.94 286 VAL A C 1
ATOM 2323 O O . VAL A 1 286 ? -12.887 -6.054 14.805 1.00 97.94 286 VAL A O 1
ATOM 2326 N N . SER A 1 287 ? -13.891 -7.932 14.070 1.00 96.81 287 SER A N 1
ATOM 2327 C CA . SER A 1 287 ? -14.566 -8.286 15.326 1.00 96.81 287 SER A CA 1
ATOM 2328 C C . SER A 1 287 ? -13.600 -8.586 16.478 1.00 96.81 287 SER A C 1
ATOM 2330 O O . SER A 1 287 ? -13.978 -8.545 17.646 1.00 96.81 287 SER A O 1
ATOM 2332 N N . GLU A 1 288 ? -12.320 -8.829 16.181 1.00 95.81 288 GLU A N 1
ATOM 2333 C CA . GLU A 1 288 ? -11.287 -8.963 17.208 1.00 95.81 288 GLU A CA 1
ATOM 2334 C C . GLU A 1 288 ? -10.842 -7.618 17.782 1.00 95.81 288 GLU A C 1
ATOM 2336 O O . GLU A 1 288 ? -10.133 -7.600 18.785 1.00 95.81 288 GLU A O 1
ATOM 2341 N N . LEU A 1 289 ? -11.210 -6.502 17.150 1.00 96.56 289 LEU A N 1
ATOM 2342 C CA . LEU A 1 289 ? -10.827 -5.139 17.528 1.00 96.56 289 LEU A CA 1
ATOM 2343 C C . LEU A 1 289 ? -12.036 -4.281 17.901 1.00 96.56 289 LEU A C 1
ATOM 2345 O O . LEU A 1 289 ? -11.939 -3.460 18.809 1.00 96.56 289 LEU A O 1
ATOM 2349 N N . PHE A 1 290 ? -13.165 -4.488 17.231 1.00 96.81 290 PHE A N 1
ATOM 2350 C CA . PHE A 1 290 ? -14.367 -3.688 17.393 1.00 96.81 290 PHE A CA 1
ATOM 2351 C C . PHE A 1 290 ? -15.577 -4.563 17.691 1.00 96.81 290 PHE A C 1
ATOM 2353 O O . PHE A 1 290 ? -15.732 -5.647 17.139 1.00 96.81 290 PHE A O 1
ATOM 2360 N N . ASP A 1 291 ? -16.471 -4.042 18.523 1.00 94.62 291 ASP A N 1
ATOM 2361 C CA . ASP A 1 291 ? -17.814 -4.590 18.672 1.00 94.62 291 ASP A CA 1
ATOM 2362 C C . ASP A 1 291 ? -18.668 -4.160 17.468 1.00 94.62 291 ASP A C 1
ATOM 2364 O O . ASP A 1 291 ? -18.884 -2.962 17.260 1.00 94.62 291 ASP A O 1
ATOM 2368 N N . GLU A 1 292 ? -19.117 -5.118 16.650 1.00 92.38 292 GLU A N 1
ATOM 2369 C CA . GLU A 1 292 ? -19.737 -4.842 15.344 1.00 92.38 292 GLU A CA 1
ATOM 2370 C C . GLU A 1 292 ? -20.909 -3.844 15.391 1.00 92.38 292 GLU A C 1
ATOM 2372 O O . GLU A 1 292 ? -20.911 -2.902 14.592 1.00 92.38 292 GLU A O 1
ATOM 2377 N N . PRO A 1 293 ? -21.861 -3.937 16.343 1.00 96.31 293 PRO A N 1
ATOM 2378 C CA . PRO A 1 293 ? -22.963 -2.982 16.453 1.00 96.31 293 PRO A CA 1
ATOM 2379 C C . PRO A 1 293 ? -22.515 -1.539 16.721 1.00 96.31 293 PRO A C 1
ATOM 2381 O O . PRO A 1 293 ? -23.265 -0.602 16.449 1.00 96.31 293 PRO A O 1
ATOM 2384 N N . ARG A 1 294 ? -21.303 -1.335 17.255 1.00 97.00 294 ARG A N 1
ATOM 2385 C CA . ARG A 1 294 ? -20.762 -0.004 17.570 1.00 97.00 294 ARG A CA 1
ATOM 2386 C C . ARG A 1 294 ? -19.990 0.623 16.414 1.00 97.00 294 ARG A C 1
ATOM 2388 O O . ARG A 1 294 ? -19.787 1.836 16.440 1.00 97.00 294 ARG A O 1
ATOM 2395 N N . ILE A 1 295 ? -19.584 -0.152 15.406 1.00 97.94 295 ILE A N 1
ATOM 2396 C CA . ILE A 1 295 ? -18.763 0.330 14.282 1.00 97.94 295 ILE A CA 1
ATOM 2397 C C . ILE A 1 295 ? -19.358 1.584 13.613 1.00 97.94 295 ILE A C 1
ATOM 2399 O O . ILE A 1 295 ? -18.606 2.549 13.445 1.00 97.94 295 ILE A O 1
ATOM 2403 N N . PRO A 1 296 ? -20.667 1.656 13.282 1.00 98.31 296 PRO A N 1
ATOM 2404 C CA . PRO A 1 296 ? -21.228 2.849 12.642 1.00 98.31 296 PRO A CA 1
ATOM 2405 C C . PRO A 1 296 ? -21.093 4.113 13.501 1.00 98.31 296 PRO A C 1
ATOM 2407 O O . PRO A 1 296 ? -20.742 5.177 12.994 1.00 98.31 296 PRO A O 1
ATOM 2410 N N . ALA A 1 297 ? -21.318 3.997 14.815 1.00 98.31 297 ALA A N 1
ATOM 2411 C CA . ALA A 1 297 ? -21.177 5.118 15.742 1.00 98.31 297 ALA A CA 1
ATOM 2412 C C . ALA A 1 297 ? -19.713 5.572 15.856 1.00 98.31 297 ALA A C 1
ATOM 2414 O O . ALA A 1 297 ? -19.430 6.764 15.748 1.00 98.31 297 ALA A O 1
ATOM 2415 N N . ILE A 1 298 ? -18.778 4.622 15.974 1.00 98.38 298 ILE A N 1
ATOM 2416 C CA . ILE A 1 298 ? -17.336 4.903 16.053 1.00 98.38 298 ILE A CA 1
ATOM 2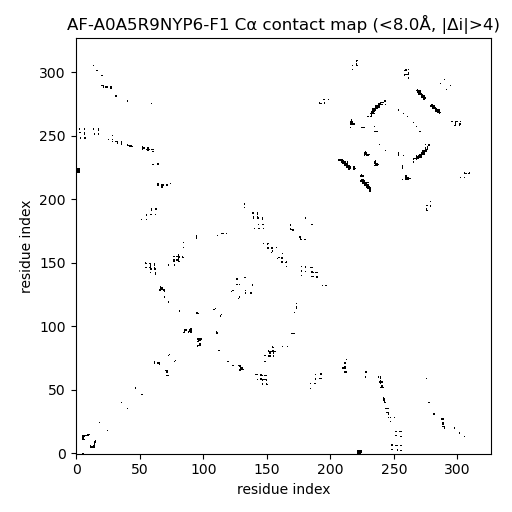417 C C . ILE A 1 298 ? -16.847 5.595 14.772 1.00 98.38 298 ILE A C 1
ATOM 2419 O O . ILE A 1 298 ? -16.124 6.587 14.842 1.00 98.38 298 ILE A O 1
ATOM 2423 N N . ARG A 1 299 ? -17.275 5.133 13.589 1.00 98.50 299 ARG A N 1
ATOM 2424 C CA . ARG A 1 299 ? -16.953 5.795 12.312 1.00 98.50 299 ARG A CA 1
ATOM 2425 C C . ARG A 1 299 ? -17.523 7.209 12.239 1.00 98.50 299 ARG A C 1
ATOM 2427 O O . ARG A 1 299 ? -16.827 8.117 11.790 1.00 98.50 299 ARG A O 1
ATOM 2434 N N . ALA A 1 300 ? -18.748 7.429 12.718 1.00 98.44 300 ALA A N 1
ATOM 2435 C CA . ALA A 1 300 ? -19.349 8.761 12.752 1.00 98.44 300 ALA A CA 1
ATOM 2436 C C . ALA A 1 300 ? -18.595 9.726 13.690 1.00 98.44 300 ALA A C 1
ATOM 2438 O O . ALA A 1 300 ? -18.409 10.898 13.352 1.00 98.44 300 ALA A O 1
ATOM 2439 N N . GLU A 1 301 ? -18.136 9.251 14.848 1.00 98.50 301 GLU A N 1
ATOM 2440 C CA . GLU A 1 301 ? -17.294 10.020 15.773 1.00 98.50 301 GLU A CA 1
ATOM 2441 C C . GLU A 1 301 ? -15.927 10.335 15.153 1.00 98.50 301 GLU A C 1
ATOM 2443 O O . GLU A 1 301 ? -15.498 11.494 15.154 1.00 98.50 301 GLU A O 1
ATOM 2448 N N . PHE A 1 302 ? -15.290 9.345 14.521 1.00 98.31 302 PHE A N 1
ATOM 2449 C CA . PHE A 1 302 ? -14.019 9.532 13.826 1.00 98.31 302 PHE A CA 1
ATOM 2450 C C . PHE A 1 302 ? -14.142 10.525 12.660 1.00 98.31 302 PHE A C 1
ATOM 2452 O O . PHE A 1 302 ? -13.294 11.405 12.505 1.00 98.31 302 PHE A O 1
ATOM 2459 N N . LYS A 1 303 ? -15.234 10.461 11.887 1.00 98.44 303 LYS A N 1
ATOM 2460 C CA . LYS A 1 303 ? -15.545 11.414 10.810 1.00 98.44 303 LYS A CA 1
ATOM 2461 C C . LYS A 1 303 ? -15.612 12.846 11.328 1.00 98.44 303 LYS A C 1
ATOM 2463 O O . LYS A 1 303 ? -14.995 13.729 10.735 1.00 98.44 303 LYS A O 1
ATOM 2468 N N . LYS A 1 304 ? -16.319 13.079 12.440 1.00 98.12 304 LYS A N 1
ATOM 2469 C CA . LYS A 1 304 ? -16.413 14.408 13.072 1.00 98.12 304 LYS A CA 1
ATOM 2470 C C . LYS A 1 304 ? -15.040 14.916 13.504 1.00 98.12 304 LYS A C 1
ATOM 2472 O O . LYS A 1 304 ? -14.693 16.051 13.183 1.00 98.12 304 LYS A O 1
ATOM 2477 N N . LEU A 1 305 ? -14.252 14.064 14.164 1.00 97.31 305 LEU A N 1
ATOM 2478 C CA . LEU A 1 305 ? -12.891 14.393 14.584 1.00 97.31 305 LEU A CA 1
ATOM 2479 C C . LEU A 1 305 ? -12.024 14.815 13.389 1.00 97.31 305 LEU A C 1
ATOM 2481 O O . LEU A 1 305 ? -11.370 15.857 13.428 1.00 97.31 305 LEU A O 1
ATOM 2485 N N . GLN A 1 306 ? -12.017 14.020 12.317 1.00 97.00 306 GLN A N 1
ATOM 2486 C CA . GLN A 1 306 ? -11.170 14.298 11.158 1.00 97.00 306 GLN A CA 1
ATOM 2487 C C . GLN A 1 306 ? -11.640 15.519 10.363 1.00 97.00 306 GLN A C 1
ATOM 2489 O O . GLN A 1 306 ? -10.795 16.298 9.921 1.00 97.00 306 GLN A O 1
ATOM 2494 N N . ALA A 1 307 ? -12.953 15.726 10.232 1.00 96.25 307 ALA A N 1
ATOM 2495 C CA . ALA A 1 307 ? -13.519 16.908 9.584 1.00 96.25 307 ALA A CA 1
ATOM 2496 C C . ALA A 1 307 ? -13.152 18.196 10.339 1.00 96.25 307 ALA A C 1
ATOM 2498 O O . ALA A 1 307 ? -12.678 19.153 9.729 1.00 96.25 307 ALA A O 1
ATOM 2499 N N . GLN A 1 308 ? -13.276 18.203 11.672 1.00 95.88 308 GLN A N 1
ATOM 2500 C CA . GLN A 1 308 ? -12.860 19.346 12.489 1.00 95.88 308 GLN A CA 1
ATOM 2501 C C . GLN A 1 308 ? -11.370 19.654 12.291 1.00 95.88 308 GLN A C 1
ATOM 2503 O O . GLN A 1 308 ? -10.997 20.789 11.994 1.00 95.88 308 GLN A O 1
ATOM 2508 N N . ARG A 1 309 ? -10.512 18.632 12.389 1.00 93.50 309 ARG A N 1
ATOM 2509 C CA . ARG A 1 309 ? -9.064 18.793 12.192 1.00 93.50 309 ARG A CA 1
ATOM 2510 C C . ARG A 1 309 ? -8.724 19.287 10.784 1.00 93.50 309 ARG A C 1
ATOM 2512 O O . ARG A 1 309 ? -7.743 20.008 10.603 1.00 93.50 309 ARG A O 1
ATOM 2519 N N . TYR A 1 310 ? -9.482 18.862 9.777 1.00 93.19 310 TYR A N 1
ATOM 2520 C CA . TYR A 1 310 ? -9.286 19.293 8.398 1.00 93.19 310 TYR A CA 1
ATOM 2521 C C . TYR A 1 310 ? -9.537 20.797 8.252 1.00 93.19 310 TYR A C 1
ATOM 2523 O O . TYR A 1 310 ? -8.680 21.502 7.715 1.00 93.19 310 TYR A O 1
ATOM 2531 N N . GLU A 1 311 ? -10.631 21.304 8.820 1.00 93.81 311 GLU A N 1
ATOM 2532 C CA . GLU A 1 311 ? -10.930 22.739 8.822 1.00 93.81 311 GLU A CA 1
ATOM 2533 C C . GLU A 1 311 ? -9.904 23.551 9.626 1.00 93.81 311 GLU A C 1
ATOM 2535 O O . GLU A 1 311 ? -9.408 24.569 9.141 1.00 93.81 311 GLU A O 1
ATOM 2540 N N . GLU A 1 312 ? -9.487 23.074 10.806 1.00 92.06 312 GLU A N 1
ATOM 2541 C CA . GLU A 1 312 ? -8.426 23.714 11.603 1.00 92.06 312 GLU A CA 1
ATOM 2542 C C . GLU A 1 312 ? -7.122 23.867 10.802 1.00 92.06 312 GLU A C 1
ATOM 2544 O O . GLU A 1 312 ? -6.492 24.929 10.807 1.00 92.06 312 GLU A O 1
ATOM 2549 N N . ARG A 1 313 ? -6.731 22.828 10.051 1.00 89.25 313 ARG A N 1
ATOM 2550 C CA . ARG A 1 313 ? -5.554 22.869 9.168 1.00 89.25 313 ARG A CA 1
ATOM 2551 C C . ARG A 1 313 ? -5.724 23.858 8.023 1.00 89.25 313 ARG A C 1
ATOM 2553 O O . ARG A 1 313 ? -4.782 24.585 7.710 1.00 89.25 313 ARG A O 1
ATOM 2560 N N . LYS A 1 314 ? -6.897 23.876 7.391 1.00 89.06 314 LYS A N 1
ATOM 2561 C CA . LYS A 1 314 ? -7.204 24.774 6.274 1.00 89.06 314 LYS A CA 1
ATOM 2562 C C . LYS A 1 314 ? -7.115 26.238 6.708 1.00 89.06 314 LYS A C 1
ATOM 2564 O O . LYS A 1 314 ? -6.493 27.043 6.016 1.00 89.06 314 LYS A O 1
ATOM 2569 N N . LEU A 1 315 ? -7.652 26.559 7.886 1.00 90.81 315 LEU A N 1
ATOM 2570 C CA . LEU A 1 315 ? -7.557 27.887 8.495 1.00 90.81 315 LEU A CA 1
ATOM 2571 C C . LEU A 1 315 ? -6.111 28.258 8.849 1.00 90.81 315 LEU A C 1
ATOM 2573 O O . LEU A 1 315 ? -5.665 29.357 8.519 1.00 90.81 315 LEU A O 1
ATOM 2577 N N . ALA A 1 316 ? -5.356 27.342 9.465 1.00 87.81 316 ALA A N 1
ATOM 2578 C CA . ALA A 1 316 ? -3.950 27.576 9.797 1.00 87.81 316 ALA A CA 1
ATOM 2579 C C . ALA A 1 316 ? -3.098 27.842 8.543 1.00 87.81 316 ALA A C 1
ATOM 2581 O O . ALA A 1 316 ? -2.290 28.771 8.531 1.00 87.81 316 ALA A O 1
ATOM 2582 N N . PHE A 1 317 ? -3.318 27.077 7.469 1.00 85.06 317 PHE A N 1
ATOM 2583 C CA . PHE A 1 317 ? -2.628 27.274 6.196 1.00 85.06 317 PHE A CA 1
ATOM 2584 C C . PHE A 1 317 ? -2.948 28.644 5.581 1.00 85.06 317 PHE A C 1
ATOM 2586 O O . PHE A 1 317 ? -2.031 29.375 5.202 1.00 85.06 317 PHE A O 1
ATOM 2593 N N . ALA A 1 318 ? -4.228 29.034 5.554 1.00 85.38 318 ALA A N 1
ATOM 2594 C CA . ALA A 1 318 ? -4.652 30.345 5.064 1.00 85.38 318 ALA A CA 1
ATOM 2595 C C . ALA A 1 318 ? -4.016 31.501 5.861 1.00 85.38 318 ALA A C 1
ATOM 2597 O O . ALA A 1 318 ? -3.555 32.475 5.266 1.00 85.38 318 ALA A O 1
ATOM 2598 N N . ALA A 1 319 ? -3.911 31.371 7.188 1.00 81.88 319 ALA A N 1
ATOM 2599 C CA . ALA A 1 319 ? -3.268 32.368 8.045 1.00 81.88 319 ALA A CA 1
ATOM 2600 C C . ALA A 1 319 ? -1.757 32.504 7.778 1.00 81.88 319 ALA A C 1
ATOM 2602 O O . ALA A 1 319 ? -1.217 33.607 7.838 1.00 81.88 319 ALA A O 1
ATOM 2603 N N . THR A 1 320 ? -1.069 31.405 7.451 1.00 79.44 320 THR A N 1
ATOM 2604 C CA . THR A 1 320 ? 0.362 31.434 7.093 1.00 79.44 320 THR A CA 1
ATOM 2605 C C . THR A 1 320 ? 0.642 31.921 5.670 1.00 79.44 320 THR A C 1
ATOM 2607 O O . THR A 1 320 ? 1.748 32.385 5.403 1.00 79.44 320 THR A O 1
ATOM 2610 N N . ALA A 1 321 ? -0.338 31.823 4.768 1.00 70.06 321 ALA A N 1
ATOM 2611 C CA . ALA A 1 321 ? -0.222 32.234 3.368 1.00 70.06 321 ALA A CA 1
ATOM 2612 C C . ALA A 1 321 ? -0.624 33.702 3.118 1.00 70.06 321 ALA A C 1
ATOM 2614 O O . ALA A 1 321 ? -0.381 34.223 2.029 1.00 70.06 321 ALA A O 1
ATOM 2615 N N . ALA A 1 322 ? -1.225 34.383 4.101 1.00 57.03 322 ALA A N 1
ATOM 2616 C CA . ALA A 1 322 ? -1.540 35.804 4.002 1.00 57.03 322 ALA A CA 1
ATOM 2617 C C . ALA A 1 322 ? -0.243 36.641 3.913 1.00 57.03 322 ALA A C 1
ATOM 2619 O O . ALA A 1 322 ? 0.679 36.413 4.706 1.00 57.03 322 ALA A O 1
ATOM 2620 N N . PRO A 1 323 ? -0.139 37.619 2.988 1.00 53.22 323 PRO A N 1
ATOM 2621 C CA . PRO A 1 323 ? 1.028 38.484 2.915 1.00 53.22 323 PRO A CA 1
ATOM 2622 C C . PRO A 1 323 ? 1.196 39.194 4.255 1.00 53.22 323 PRO A C 1
ATOM 2624 O O . PRO A 1 323 ? 0.266 39.838 4.745 1.00 53.22 323 PRO A O 1
ATOM 2627 N N . ARG A 1 324 ? 2.394 39.118 4.841 1.00 51.66 324 ARG A N 1
ATOM 2628 C CA . ARG A 1 324 ? 2.791 40.070 5.879 1.00 51.66 324 ARG A CA 1
ATOM 2629 C C . ARG A 1 324 ? 2.885 41.437 5.207 1.00 51.66 324 ARG A C 1
ATOM 2631 O O . ARG A 1 324 ? 3.949 41.815 4.726 1.00 51.66 324 ARG A O 1
ATOM 2638 N N . HIS A 1 325 ? 1.768 42.149 5.109 1.00 45.34 325 HIS A N 1
ATOM 2639 C CA . HIS A 1 325 ? 1.798 43.570 4.809 1.00 45.34 325 HIS A CA 1
ATOM 2640 C C . HIS A 1 325 ? 2.503 44.239 5.985 1.00 45.34 325 HIS A C 1
ATOM 2642 O O . HIS A 1 325 ? 1.978 44.282 7.097 1.00 45.34 325 HIS A O 1
ATOM 2648 N N . GLY A 1 326 ? 3.761 44.602 5.736 1.00 49.22 326 GLY A N 1
ATOM 2649 C CA . GLY A 1 326 ? 4.645 45.232 6.698 1.00 49.22 326 GLY A CA 1
ATOM 2650 C C . GLY A 1 326 ? 4.029 46.510 7.249 1.00 49.22 326 GLY A C 1
ATOM 2651 O O . GLY A 1 326 ? 3.463 47.308 6.501 1.00 49.22 326 GLY A O 1
ATOM 2652 N N . VAL A 1 327 ? 4.150 46.631 8.568 1.00 39.25 327 VAL A N 1
ATOM 2653 C CA . VAL A 1 327 ? 4.159 47.895 9.307 1.00 39.25 327 VAL A CA 1
ATOM 2654 C C . VAL A 1 327 ? 5.474 48.608 9.028 1.00 39.25 327 VAL A C 1
ATOM 2656 O O . VAL A 1 327 ? 6.502 47.890 8.954 1.00 39.25 327 VAL A O 1
#

Nearest PDB structures (foldseek):
  5ean-assembly1_A  TM=3.411E-01  e=2.897E-02  Mus musculus

Sequence (327 aa):
MSLTSEVLSAKSQTRMFIDEHVPHLKEVTKRLRSRIRQQNFEPDNTYSRAISYAFAGSAIDYRLRAFFSNDFYRSPAIIEGISWLERTDNGQNPWFNIDAIFRRTSATDHSLAARLFDFLDEFVARERPAGKQLLPDSERTLASISVLCAGIDACCRRSFEALDYVRSLGDKDVQAMLSKLDRAIIDDVSSVFARFFIQNAARFRDAKNVHVGATFSGSEHIGGADCDLILDRTLIDFKASKLPNIRLEYVYQLIGYFLLDYEDEYQIRAFSLCFPRHLFWLDFEVSELFDEPRIPAIRAEFKKLQAQRYEERKLAFAATAAPRHGV

Radius of gyration: 21.39 Å; Cα contacts (8 Å, |Δi|>4): 419; chains: 1; bounding box: 47×68×57 Å